Protein AF-A0A653BP26-F1 (afdb_monomer)

Secondary structure (DSSP, 8-state):
--PPPPPP------HHHHHHHHHHHHHHHHHHHHHHHHHHHHHTTTTSS--------------------------------------------------PPPP-----PPPPHHHHHHH-PPPP------PPPPHHHHHHHHHHHHH---HHHHHHHHHHSPPPTT-GGGSPPBPPHHHHHHS-HHHHHHHHHHHHHHHHHHHHHHHHHHHHHHHHHSSTT--HHHHHHHHHHHHHHHHHHHHHHHHHHHHHHTTS-HHHHHHHTTPPP-SBTT-TTHHHHHHHHHHHHHHHHHHS-----PPPPPP-PPPS---PPP----------------PPPPPPPPP--------------

Structure (mmCIF, N/CA/C/O backbone):
data_AF-A0A653BP26-F1
#
_entry.id   AF-A0A653BP26-F1
#
loop_
_atom_site.group_PDB
_atom_site.id
_atom_site.type_symbol
_atom_site.label_atom_id
_atom_site.label_alt_id
_atom_site.label_comp_id
_atom_site.label_asym_id
_atom_site.label_entity_id
_atom_site.label_seq_id
_atom_site.pdbx_PDB_ins_code
_atom_site.Cartn_x
_atom_site.Cartn_y
_atom_site.Cartn_z
_atom_site.occupancy
_atom_site.B_iso_or_equiv
_atom_site.auth_seq_id
_atom_site.auth_comp_id
_atom_site.auth_asym_id
_atom_site.auth_atom_id
_atom_site.pdbx_PDB_model_num
ATOM 1 N N . MET A 1 1 ? -1.986 -7.983 87.960 1.00 46.44 1 MET A N 1
ATOM 2 C CA . MET A 1 1 ? -1.331 -8.016 86.629 1.00 46.44 1 MET A CA 1
ATOM 3 C C . MET A 1 1 ? -1.487 -9.416 86.046 1.00 46.44 1 MET A C 1
ATOM 5 O O . MET A 1 1 ? -1.097 -10.355 86.718 1.00 46.44 1 MET A O 1
ATOM 9 N N . GLY A 1 2 ? -2.069 -9.579 84.850 1.00 40.97 2 GLY A N 1
ATOM 10 C CA . GLY A 1 2 ? -2.122 -10.890 84.178 1.00 40.97 2 GLY A CA 1
ATOM 11 C C . GLY A 1 2 ? -3.187 -11.002 83.082 1.00 40.97 2 GLY A C 1
ATOM 12 O O . GLY A 1 2 ? -4.215 -11.640 83.279 1.00 40.97 2 GLY A O 1
ATOM 13 N N . LYS A 1 3 ? -2.969 -10.367 81.921 1.00 43.28 3 LYS A N 1
ATOM 14 C CA . LYS A 1 3 ? -3.859 -10.479 80.748 1.00 43.28 3 LYS A CA 1
ATOM 15 C C . LYS A 1 3 ? -3.618 -11.815 80.026 1.00 43.28 3 LYS A C 1
ATOM 17 O O . LYS A 1 3 ? -2.509 -12.075 79.566 1.00 43.28 3 LYS A O 1
ATOM 22 N N . ARG A 1 4 ? -4.667 -12.635 79.878 1.00 44.53 4 ARG A N 1
ATOM 23 C CA . ARG A 1 4 ? -4.673 -13.851 79.042 1.00 44.53 4 ARG A CA 1
ATOM 24 C C . ARG A 1 4 ? -4.436 -13.487 77.568 1.00 44.53 4 ARG A C 1
ATOM 26 O O . ARG A 1 4 ? -5.225 -12.756 76.974 1.00 44.53 4 ARG A O 1
ATOM 33 N N . ARG A 1 5 ? -3.357 -14.010 76.976 1.00 44.03 5 ARG A N 1
ATOM 34 C CA . ARG A 1 5 ? -3.050 -13.905 75.541 1.00 44.03 5 ARG A CA 1
ATOM 35 C C . ARG A 1 5 ? -3.841 -14.960 74.758 1.00 44.03 5 ARG A C 1
ATOM 37 O O . ARG A 1 5 ? -3.700 -16.149 75.021 1.00 44.03 5 ARG A O 1
ATOM 44 N N . ARG A 1 6 ? -4.652 -14.527 73.787 1.00 44.84 6 ARG A N 1
ATOM 45 C CA . ARG A 1 6 ? -5.226 -15.398 72.747 1.00 44.84 6 ARG A CA 1
ATOM 46 C C . ARG A 1 6 ? -4.136 -15.744 71.730 1.00 44.84 6 ARG A C 1
ATOM 48 O O . ARG A 1 6 ? -3.469 -14.850 71.214 1.00 44.84 6 ARG A O 1
ATOM 55 N N . SER A 1 7 ? -3.972 -17.029 71.449 1.00 46.84 7 SER A N 1
ATOM 56 C CA . SER A 1 7 ? -3.122 -17.564 70.388 1.00 46.84 7 SER A CA 1
ATOM 57 C C . SER A 1 7 ? -3.696 -17.201 69.013 1.00 46.84 7 SER A C 1
ATOM 59 O O . SER A 1 7 ? -4.842 -17.513 68.692 1.00 46.84 7 SER A O 1
ATOM 61 N N . VAL A 1 8 ? -2.898 -16.505 68.201 1.00 42.44 8 VAL A N 1
ATOM 62 C CA . VAL A 1 8 ? -3.236 -16.144 66.819 1.00 42.44 8 VAL A CA 1
ATOM 63 C C . VAL A 1 8 ? -2.860 -17.307 65.904 1.00 42.44 8 VAL A C 1
ATOM 65 O O . VAL A 1 8 ? -1.701 -17.712 65.834 1.00 42.44 8 VAL A O 1
ATOM 68 N N . SER A 1 9 ? -3.865 -17.833 65.207 1.00 42.34 9 SER A N 1
ATOM 69 C CA . SER A 1 9 ? -3.747 -18.847 64.161 1.00 42.34 9 SER A CA 1
ATOM 70 C C . SER A 1 9 ? -2.855 -18.346 63.016 1.00 42.34 9 SER A C 1
ATOM 72 O O . SER A 1 9 ? -3.200 -17.403 62.302 1.00 42.34 9 SER A O 1
ATOM 74 N N . ARG A 1 10 ? -1.694 -18.986 62.844 1.00 52.19 10 ARG A N 1
ATOM 75 C CA . ARG A 1 10 ? -0.883 -18.918 61.625 1.00 52.19 10 ARG A CA 1
ATOM 76 C C . ARG A 1 10 ? -1.430 -19.948 60.640 1.00 52.19 10 ARG A C 1
ATOM 78 O O . ARG A 1 10 ? -1.055 -21.101 60.743 1.00 52.19 10 ARG A O 1
ATOM 85 N N . ASP A 1 11 ? -2.321 -19.542 59.740 1.00 54.53 11 ASP A N 1
ATOM 86 C CA . ASP A 1 11 ? -2.292 -19.981 58.333 1.00 54.53 11 ASP A CA 1
ATOM 87 C C . ASP A 1 11 ? -3.489 -19.447 57.544 1.00 54.53 11 ASP A C 1
ATOM 89 O O . ASP A 1 11 ? -4.568 -20.034 57.489 1.00 54.53 11 ASP A O 1
ATOM 93 N N . ARG A 1 12 ? -3.279 -18.325 56.854 1.00 51.94 12 ARG A N 1
ATOM 94 C CA . ARG A 1 12 ? -4.057 -17.968 55.663 1.00 51.94 12 ARG A CA 1
ATOM 95 C C . ARG A 1 12 ? -3.124 -17.329 54.642 1.00 51.94 12 ARG A C 1
ATOM 97 O O . ARG A 1 12 ? -3.164 -16.124 54.420 1.00 51.94 12 ARG A O 1
ATOM 104 N N . ARG A 1 13 ? -2.283 -18.141 53.989 1.00 54.91 13 ARG A N 1
ATOM 105 C CA . ARG A 1 13 ? -1.675 -17.726 52.715 1.00 54.91 13 ARG A CA 1
ATOM 106 C C . ARG A 1 13 ? -2.807 -17.499 51.697 1.00 54.91 13 ARG A C 1
ATOM 108 O O . ARG A 1 13 ? -3.632 -18.398 51.504 1.00 54.91 13 ARG A O 1
ATOM 115 N N . PRO A 1 14 ? -2.904 -16.324 51.053 1.00 53.56 14 PRO A N 1
ATOM 116 C CA . PRO A 1 14 ? -4.010 -16.022 50.155 1.00 53.56 14 PRO A CA 1
ATOM 117 C C . PRO A 1 14 ? -3.919 -16.889 48.893 1.00 53.56 14 PRO A C 1
ATOM 119 O O . PRO A 1 14 ? -2.916 -16.873 48.190 1.00 53.56 14 PRO A O 1
ATOM 122 N N . LYS A 1 15 ? -5.002 -17.603 48.555 1.00 58.16 15 LYS A N 1
ATOM 123 C CA . LYS A 1 15 ? -5.134 -18.484 47.369 1.00 58.16 15 LYS A CA 1
ATOM 124 C C . LYS A 1 15 ? -4.742 -17.824 46.029 1.00 58.16 15 LYS A C 1
ATOM 126 O O . LYS A 1 15 ? -4.506 -18.524 45.049 1.00 58.16 15 LYS A O 1
ATOM 131 N N . LYS A 1 16 ? -4.660 -16.488 45.988 1.00 55.38 16 LYS A N 1
ATOM 132 C CA . LYS A 1 16 ? -4.214 -15.695 44.834 1.00 55.38 16 LYS A CA 1
ATOM 133 C C . LYS A 1 16 ? -2.724 -15.891 44.506 1.00 55.38 16 LYS A C 1
ATOM 135 O O . LYS A 1 16 ? -2.387 -15.861 43.331 1.00 55.38 16 LYS A O 1
ATOM 140 N N . SER A 1 17 ? -1.857 -16.166 45.490 1.00 65.19 17 SER A N 1
ATOM 141 C CA . SER A 1 17 ? -0.421 -16.376 45.233 1.00 65.19 17 SER A CA 1
ATOM 142 C C . SER A 1 17 ? -0.140 -17.701 44.525 1.00 65.19 17 SER A C 1
ATOM 144 O O . SER A 1 17 ? 0.657 -17.733 43.599 1.00 65.19 17 SER A O 1
ATOM 146 N N . LYS A 1 18 ? -0.857 -18.776 44.878 1.00 74.25 18 LYS A N 1
ATOM 147 C CA . LYS A 1 18 ? -0.705 -20.086 44.220 1.00 74.25 18 LYS A CA 1
ATOM 148 C C . LYS A 1 18 ? -1.099 -20.048 42.743 1.00 74.25 18 LYS A C 1
ATOM 150 O O . LYS A 1 18 ? -0.401 -20.614 41.916 1.00 74.25 18 LYS A O 1
ATOM 155 N N . ARG A 1 19 ? -2.185 -19.341 42.403 1.00 77.44 19 ARG A N 1
ATOM 156 C CA . ARG A 1 19 ? -2.599 -19.163 40.999 1.00 77.44 19 ARG A CA 1
ATOM 157 C C . ARG A 1 19 ? -1.582 -18.357 40.197 1.00 77.44 19 ARG A C 1
ATOM 159 O O . ARG A 1 19 ? -1.354 -18.679 39.042 1.00 77.44 19 ARG A O 1
ATOM 166 N N . LEU A 1 20 ? -0.988 -17.329 40.801 1.00 81.25 20 LEU A N 1
ATOM 167 C CA . LEU A 1 20 ? 0.033 -16.521 40.137 1.00 81.25 20 LEU A CA 1
ATOM 168 C C . LEU A 1 20 ? 1.313 -17.329 39.885 1.00 81.25 20 LEU A C 1
ATOM 170 O O . LEU A 1 20 ? 1.850 -17.265 38.789 1.00 81.25 20 LEU A O 1
ATOM 174 N N . ILE A 1 21 ? 1.741 -18.135 40.860 1.00 84.50 21 ILE A N 1
ATOM 175 C CA . ILE A 1 21 ? 2.893 -19.038 40.721 1.00 84.50 21 ILE A CA 1
ATOM 176 C C . ILE A 1 21 ? 2.650 -20.054 39.597 1.00 84.50 21 ILE A C 1
ATOM 178 O O . ILE A 1 21 ? 3.490 -20.194 38.720 1.00 84.50 21 ILE A O 1
ATOM 182 N N . GLN A 1 22 ? 1.458 -20.656 39.538 1.00 88.69 22 GLN A N 1
ATOM 183 C CA . GLN A 1 22 ? 1.088 -21.589 38.467 1.00 88.69 22 GLN A CA 1
ATOM 184 C C .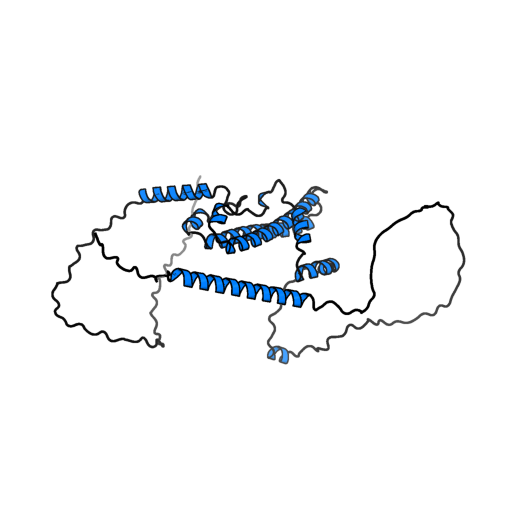 GLN A 1 22 ? 1.111 -20.937 37.071 1.00 88.69 22 GLN A C 1
ATOM 186 O O . GLN A 1 22 ? 1.464 -21.569 36.082 1.00 88.69 22 GLN A O 1
ATOM 191 N N . ILE A 1 23 ? 0.702 -19.667 36.971 1.00 91.19 23 ILE A N 1
ATOM 192 C CA . ILE A 1 23 ? 0.740 -18.926 35.703 1.00 91.19 23 ILE A CA 1
ATOM 193 C C . ILE A 1 23 ? 2.188 -18.653 35.289 1.00 91.19 23 ILE A C 1
ATOM 195 O O . ILE A 1 23 ? 2.495 -18.775 34.108 1.00 91.19 23 ILE A O 1
ATOM 199 N N . LEU A 1 24 ? 3.062 -18.305 36.237 1.00 88.31 24 LEU A N 1
ATOM 200 C CA . LEU A 1 24 ? 4.481 -18.072 35.964 1.00 88.31 24 LEU A CA 1
ATOM 201 C C . LEU A 1 24 ? 5.184 -19.357 35.509 1.00 88.31 24 LEU A C 1
ATOM 203 O O . LEU A 1 24 ? 5.824 -19.332 34.463 1.00 88.31 24 LEU A O 1
ATOM 207 N N . GLU A 1 25 ? 4.958 -20.484 36.189 1.00 91.81 25 GLU A N 1
ATOM 208 C CA . GLU A 1 25 ? 5.490 -21.797 35.781 1.00 91.81 25 GLU A CA 1
ATOM 209 C C . GLU A 1 25 ? 5.032 -22.182 34.363 1.00 91.81 25 GLU A C 1
ATOM 211 O O . GLU A 1 25 ? 5.842 -22.566 33.521 1.00 91.81 25 GLU A O 1
ATOM 216 N N . ASN A 1 26 ? 3.748 -21.983 34.041 1.00 91.06 26 ASN A N 1
ATOM 217 C CA . ASN A 1 26 ? 3.224 -22.261 32.700 1.00 91.06 26 ASN A CA 1
ATOM 218 C C . ASN A 1 26 ? 3.822 -21.344 31.615 1.00 91.06 26 ASN A C 1
ATOM 220 O O . ASN A 1 26 ? 3.910 -21.730 30.446 1.00 91.06 26 ASN A O 1
ATOM 224 N N . VAL A 1 27 ? 4.179 -20.103 31.961 1.00 92.25 27 VAL A N 1
ATOM 225 C CA . VAL A 1 27 ? 4.825 -19.164 31.030 1.00 92.25 27 VAL A CA 1
ATOM 226 C C . VAL A 1 27 ? 6.282 -19.560 30.801 1.00 92.25 27 VAL A C 1
ATOM 228 O O . VAL A 1 27 ? 6.720 -19.576 29.651 1.00 92.25 27 VAL A O 1
ATOM 231 N N . GLU A 1 28 ? 7.004 -19.940 31.854 1.00 92.06 28 GLU A N 1
ATOM 232 C CA . GLU A 1 28 ? 8.382 -20.433 31.766 1.00 92.06 28 GLU A CA 1
ATOM 233 C C . GLU A 1 28 ? 8.473 -21.707 30.914 1.00 92.06 28 GLU A C 1
ATOM 235 O O . GLU A 1 28 ? 9.308 -21.791 30.010 1.00 92.06 28 GLU A O 1
ATOM 240 N N . GLU A 1 29 ? 7.551 -22.655 31.097 1.00 94.44 29 GLU A N 1
ATOM 241 C CA . GLU A 1 29 ? 7.504 -23.885 30.299 1.00 94.44 29 GLU A CA 1
ATOM 242 C C . GLU A 1 29 ? 7.207 -23.606 28.812 1.00 94.44 29 GLU A C 1
ATOM 244 O O . GLU A 1 29 ? 7.808 -24.205 27.913 1.00 94.44 29 GLU A O 1
ATOM 249 N N . ARG A 1 30 ? 6.325 -22.639 28.517 1.00 92.06 30 ARG A N 1
ATOM 250 C CA . ARG A 1 30 ? 6.058 -22.206 27.133 1.00 92.06 30 ARG A CA 1
ATOM 251 C C . ARG A 1 30 ? 7.271 -21.548 26.484 1.00 92.06 30 ARG A C 1
ATOM 253 O O . ARG A 1 30 ? 7.504 -21.784 25.298 1.00 92.06 30 ARG A O 1
ATOM 260 N N . LEU A 1 31 ? 8.034 -20.749 27.228 1.00 87.81 31 LEU A N 1
ATOM 261 C CA . LEU A 1 31 ? 9.260 -20.128 26.723 1.00 87.81 31 LEU A CA 1
ATOM 262 C C . LEU A 1 31 ? 10.341 -21.179 26.439 1.00 87.81 31 LEU A C 1
ATOM 264 O O . LEU A 1 31 ? 10.932 -21.156 25.360 1.00 87.81 31 LEU A O 1
ATOM 268 N N . ALA A 1 32 ? 10.520 -22.157 27.330 1.00 90.75 32 ALA A N 1
ATOM 269 C CA . ALA A 1 32 ? 11.461 -23.259 27.125 1.00 90.75 32 ALA A CA 1
ATOM 270 C C . ALA A 1 32 ? 11.111 -24.110 25.887 1.00 90.75 32 ALA A C 1
ATOM 272 O O . ALA A 1 32 ? 11.990 -24.502 25.113 1.00 90.75 32 ALA A O 1
ATOM 273 N N . ASN A 1 33 ? 9.819 -24.361 25.652 1.00 90.88 33 ASN A N 1
ATOM 274 C CA . ASN A 1 33 ? 9.358 -25.094 24.472 1.00 90.88 33 ASN A CA 1
ATOM 275 C C . ASN A 1 33 ? 9.574 -24.311 23.167 1.00 90.88 33 ASN A C 1
ATOM 277 O O . ASN A 1 33 ? 10.052 -24.889 22.189 1.00 90.88 33 ASN A O 1
ATOM 281 N N . LEU A 1 34 ? 9.306 -23.000 23.161 1.00 88.19 34 LEU A N 1
ATOM 282 C CA . LEU A 1 34 ? 9.573 -22.126 22.012 1.00 88.19 34 LEU A CA 1
ATOM 283 C C . LEU A 1 34 ? 11.068 -22.045 21.682 1.00 88.19 34 LEU A C 1
ATOM 285 O O . LEU A 1 34 ? 11.450 -22.090 20.512 1.00 88.19 34 LEU A O 1
ATOM 289 N N . GLU A 1 35 ? 11.929 -21.981 22.698 1.00 87.12 35 GLU A N 1
ATOM 290 C CA . GLU A 1 35 ? 13.378 -21.970 22.501 1.00 87.12 35 GLU A CA 1
ATOM 291 C C . GLU A 1 35 ? 13.878 -23.301 21.916 1.00 87.12 35 GLU A C 1
ATOM 293 O O . GLU A 1 35 ? 14.676 -23.322 20.974 1.00 87.12 35 GLU A O 1
ATOM 298 N N . LYS A 1 36 ? 13.356 -24.432 22.407 1.00 86.25 36 LYS A N 1
ATOM 299 C CA . LYS A 1 36 ? 13.663 -25.765 21.869 1.00 86.25 36 LYS A CA 1
ATOM 300 C C . LYS A 1 36 ? 13.209 -25.914 20.416 1.00 86.25 36 LYS A C 1
ATOM 302 O O . LYS A 1 36 ? 13.901 -26.549 19.618 1.00 86.25 36 LYS A O 1
ATOM 307 N N . GLU A 1 37 ? 12.072 -25.328 20.061 1.00 84.56 37 GLU A N 1
ATOM 308 C CA . GLU A 1 37 ? 11.537 -25.347 18.701 1.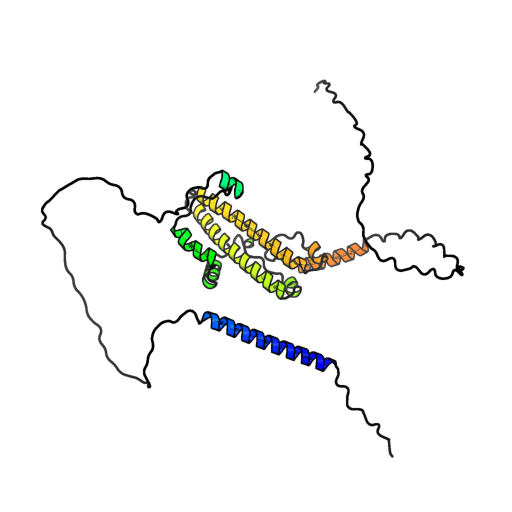00 84.56 37 GLU A CA 1
ATOM 309 C C . GLU A 1 37 ? 12.332 -24.441 17.749 1.00 84.56 37 GLU A C 1
ATOM 311 O O . GLU A 1 37 ? 12.645 -24.859 16.632 1.00 84.56 37 GLU A O 1
ATOM 316 N N . SER A 1 38 ? 12.768 -23.268 18.216 1.00 76.50 38 SER A N 1
ATOM 317 C CA . SER A 1 38 ? 13.687 -22.382 17.488 1.00 76.50 38 SER A CA 1
ATOM 318 C C . SER A 1 38 ? 15.034 -23.066 17.211 1.00 76.50 38 SER A C 1
ATOM 320 O O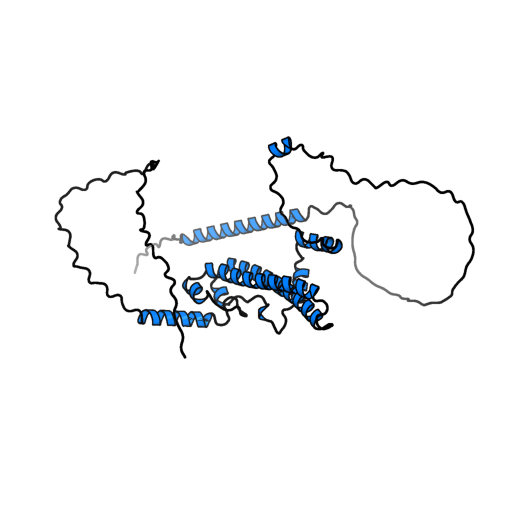 . SER A 1 38 ? 15.475 -23.145 16.063 1.00 76.50 38 SER A O 1
ATOM 322 N N . ARG A 1 39 ? 15.635 -23.707 18.225 1.00 73.88 39 ARG A N 1
ATOM 323 C CA . ARG A 1 39 ? 16.892 -24.468 18.076 1.00 73.88 39 ARG A CA 1
ATOM 324 C C . ARG A 1 39 ? 16.761 -25.649 17.106 1.00 73.88 39 ARG A C 1
ATOM 326 O O . ARG A 1 39 ? 17.698 -25.945 16.367 1.00 73.88 39 ARG A O 1
ATOM 333 N N . ARG A 1 40 ? 15.607 -26.330 17.077 1.00 72.81 40 ARG A N 1
ATOM 334 C CA . ARG A 1 40 ? 15.318 -27.399 16.097 1.00 72.81 40 ARG A CA 1
ATOM 335 C C . ARG A 1 40 ? 15.163 -26.858 14.677 1.00 72.81 40 ARG A C 1
ATOM 337 O O . ARG A 1 40 ? 15.543 -27.549 13.737 1.00 72.81 40 ARG A O 1
ATOM 344 N N . ARG A 1 41 ? 14.620 -25.647 14.524 1.00 69.12 41 ARG A N 1
ATOM 345 C CA . ARG A 1 41 ? 14.446 -24.987 13.227 1.00 69.12 41 ARG A CA 1
ATOM 346 C C . ARG A 1 41 ? 15.787 -24.520 12.648 1.00 69.12 41 ARG A C 1
ATOM 348 O O . ARG A 1 41 ? 16.020 -24.767 11.473 1.00 69.12 41 ARG A O 1
ATOM 355 N N . CYS A 1 42 ? 16.700 -23.995 13.473 1.00 62.34 42 CYS A N 1
ATOM 356 C CA . CYS A 1 42 ? 18.061 -23.656 13.032 1.00 62.34 42 CYS A CA 1
ATOM 357 C C . CYS A 1 42 ? 18.883 -24.893 12.629 1.00 62.34 42 CYS A C 1
ATOM 359 O O . CYS A 1 42 ? 19.505 -24.894 11.576 1.00 62.34 42 CYS A O 1
ATOM 361 N N . ARG A 1 43 ? 18.816 -26.006 13.380 1.00 56.97 43 ARG A N 1
ATOM 362 C CA . ARG A 1 43 ? 19.564 -27.235 13.023 1.00 56.97 43 ARG A CA 1
ATOM 363 C C . ARG A 1 43 ? 19.119 -27.896 11.711 1.00 56.97 43 ARG A C 1
ATOM 365 O O . ARG A 1 43 ? 19.891 -28.650 11.127 1.00 56.97 43 ARG A O 1
ATOM 372 N N . ARG A 1 44 ? 17.888 -27.642 11.252 1.00 50.81 44 ARG A N 1
ATOM 373 C CA . ARG A 1 44 ? 17.387 -28.131 9.953 1.00 50.81 44 ARG A CA 1
ATOM 374 C C . ARG A 1 44 ? 17.871 -27.296 8.765 1.00 50.81 44 ARG A C 1
ATOM 376 O O . ARG A 1 44 ? 17.756 -27.767 7.644 1.00 50.81 44 ARG A O 1
ATOM 383 N N . LEU A 1 45 ? 18.391 -26.092 9.004 1.00 48.25 45 LEU A N 1
ATOM 384 C CA . LEU A 1 45 ? 18.934 -25.225 7.955 1.00 48.25 45 LEU A CA 1
ATOM 385 C C . LEU A 1 45 ? 20.437 -25.469 7.728 1.00 48.25 45 LEU A C 1
ATOM 387 O O . LEU A 1 45 ? 20.896 -25.338 6.602 1.00 48.25 45 LEU A O 1
ATOM 391 N N . ASP A 1 46 ? 21.167 -25.948 8.742 1.00 42.50 46 ASP A N 1
ATOM 392 C CA . ASP A 1 46 ? 22.605 -26.264 8.630 1.00 42.50 46 ASP A CA 1
ATOM 393 C C . ASP A 1 46 ? 22.916 -27.686 8.112 1.00 42.50 46 ASP A C 1
ATOM 395 O O . ASP A 1 46 ? 24.077 -28.047 7.943 1.00 42.50 46 ASP A O 1
ATOM 399 N N . SER A 1 47 ? 21.907 -28.525 7.846 1.00 40.75 47 SER A N 1
ATOM 400 C CA . SER A 1 47 ? 22.099 -29.932 7.432 1.00 40.75 47 SER A CA 1
ATOM 401 C C . SER A 1 47 ? 21.990 -30.187 5.918 1.00 40.75 47 SER A C 1
ATOM 403 O O . SER A 1 47 ? 21.916 -31.339 5.497 1.00 40.75 47 SER A O 1
ATOM 405 N N . SER A 1 48 ? 22.024 -29.150 5.072 1.00 40.56 48 SER A N 1
ATOM 406 C CA . SER A 1 48 ? 22.039 -29.304 3.599 1.00 40.56 48 SER A CA 1
ATOM 407 C C . SER A 1 48 ? 23.231 -28.649 2.895 1.00 40.56 48 SER A C 1
ATOM 409 O O . SER A 1 48 ? 23.177 -28.401 1.696 1.00 40.56 48 SER A O 1
ATOM 411 N N . SER A 1 49 ? 24.334 -28.414 3.604 1.00 42.00 49 SER A N 1
ATOM 412 C CA . SER A 1 49 ? 25.581 -27.953 2.986 1.00 42.00 49 SER A CA 1
ATOM 413 C C . SER A 1 49 ? 26.787 -28.444 3.777 1.00 42.00 49 SER A C 1
ATOM 415 O O . SER A 1 49 ? 27.227 -27.772 4.707 1.00 42.00 49 SER A O 1
ATOM 417 N N . SER A 1 50 ? 27.319 -29.615 3.423 1.00 32.78 50 SER A N 1
ATOM 418 C CA . SER A 1 50 ? 28.765 -29.902 3.469 1.00 32.78 50 SER A CA 1
ATOM 419 C C . SER A 1 50 ? 29.035 -31.352 3.072 1.00 32.78 50 SER A C 1
ATOM 421 O O . SER A 1 50 ? 28.910 -32.278 3.869 1.00 32.78 50 SER A O 1
ATOM 423 N N . ASN A 1 51 ? 29.449 -31.532 1.823 1.00 39.28 51 ASN A N 1
ATOM 424 C CA . ASN A 1 51 ? 30.222 -32.687 1.401 1.00 39.28 51 ASN A CA 1
ATOM 425 C C . ASN A 1 51 ? 31.533 -32.119 0.848 1.00 39.28 51 ASN A C 1
ATOM 427 O O . ASN A 1 51 ? 31.534 -31.651 -0.279 1.00 39.28 51 ASN A O 1
ATOM 431 N N . GLU A 1 52 ? 32.582 -32.054 1.673 1.00 35.97 52 GLU A N 1
ATOM 432 C CA . GLU A 1 52 ? 33.990 -32.180 1.255 1.00 35.97 52 GLU A CA 1
ATOM 433 C C . GLU A 1 52 ? 34.948 -32.142 2.468 1.00 35.97 52 GLU A C 1
ATOM 435 O O . GLU A 1 52 ? 35.052 -31.160 3.197 1.00 35.97 52 GLU A O 1
ATOM 440 N N . SER A 1 53 ? 35.616 -33.283 2.663 1.00 35.97 53 SER A N 1
ATOM 441 C CA . SER A 1 53 ? 37.072 -33.420 2.833 1.00 35.97 53 SER A CA 1
ATOM 442 C C . SER A 1 53 ? 37.778 -32.852 4.091 1.00 35.97 53 SER A C 1
ATOM 444 O O . SER A 1 53 ? 38.366 -31.779 4.111 1.00 35.97 53 SER A O 1
ATOM 446 N N . ARG A 1 54 ? 37.785 -33.706 5.130 1.00 34.88 54 ARG A N 1
ATOM 447 C CA . ARG A 1 54 ? 38.915 -34.151 6.003 1.00 34.88 54 ARG A CA 1
ATOM 448 C C . ARG A 1 54 ? 40.333 -33.913 5.413 1.00 34.88 54 ARG A C 1
ATOM 450 O O . ARG A 1 54 ? 40.497 -34.176 4.233 1.00 34.88 54 ARG A O 1
ATOM 457 N N . SER A 1 55 ? 41.439 -33.575 6.102 1.00 37.12 55 SER A N 1
ATOM 458 C CA . SER A 1 55 ? 41.862 -33.462 7.522 1.00 37.12 55 SER A CA 1
ATOM 459 C C . SER A 1 55 ? 43.244 -32.703 7.580 1.00 37.12 55 SER A C 1
ATOM 461 O O . SER A 1 55 ? 43.494 -31.916 6.676 1.00 37.12 55 SER A O 1
ATOM 463 N N . PRO A 1 56 ? 44.164 -32.872 8.570 1.00 51.00 56 PRO A N 1
ATOM 464 C CA . PRO A 1 56 ? 44.425 -31.919 9.668 1.00 51.00 56 PRO A CA 1
ATOM 465 C C . PRO A 1 56 ? 45.907 -31.455 9.784 1.00 51.00 56 PRO A C 1
ATOM 467 O O . PRO A 1 56 ? 46.757 -32.069 9.166 1.00 51.00 56 PRO A O 1
ATOM 470 N N . THR A 1 57 ? 46.241 -30.465 10.638 1.00 33.28 57 THR A N 1
ATOM 471 C CA . THR A 1 57 ? 47.393 -30.504 11.594 1.00 33.28 57 THR A CA 1
ATOM 472 C C . THR A 1 57 ? 47.633 -29.177 12.348 1.00 33.28 57 THR A C 1
ATOM 474 O O . THR A 1 57 ? 47.764 -28.125 11.741 1.00 33.28 57 THR A O 1
ATOM 477 N N . ALA A 1 58 ? 47.729 -29.302 13.679 1.00 33.22 58 ALA A N 1
ATOM 478 C CA . ALA A 1 58 ? 48.712 -28.753 14.634 1.00 33.22 58 ALA A CA 1
ATOM 479 C C . ALA A 1 58 ? 49.191 -27.270 14.638 1.00 33.22 58 ALA A C 1
ATOM 481 O O . ALA A 1 58 ? 49.885 -26.801 13.749 1.00 33.22 58 ALA A O 1
ATOM 482 N N . SER A 1 59 ? 48.948 -26.649 15.805 1.00 33.19 59 SER A N 1
ATOM 483 C CA . SER A 1 59 ? 49.875 -25.914 16.700 1.00 33.19 59 SER A CA 1
ATOM 484 C C . SER A 1 59 ? 50.582 -24.597 16.307 1.00 33.19 59 SER A C 1
ATOM 486 O O . SER A 1 59 ? 51.462 -24.560 15.458 1.00 33.19 59 SER A O 1
ATOM 488 N N . SER A 1 60 ? 50.332 -23.610 17.188 1.00 33.59 60 SER A N 1
ATOM 489 C CA . SER A 1 60 ? 51.272 -22.693 17.875 1.00 33.59 60 SER A CA 1
ATOM 490 C C . SER A 1 60 ? 51.944 -21.521 17.142 1.00 33.59 60 SER A C 1
ATOM 492 O O . SER A 1 60 ? 52.748 -21.718 16.244 1.00 33.59 60 SER A O 1
ATOM 494 N N . GLY A 1 61 ? 51.771 -20.326 17.732 1.00 30.81 61 GLY A N 1
ATOM 495 C CA . GLY A 1 61 ? 52.856 -19.354 17.932 1.00 30.81 61 GLY A CA 1
ATOM 496 C C . GLY A 1 61 ? 52.853 -18.107 17.039 1.00 30.81 61 GLY A C 1
ATOM 497 O O . GLY A 1 61 ? 53.225 -18.166 15.878 1.00 30.81 61 GLY A O 1
ATOM 498 N N . ALA A 1 62 ? 52.527 -16.953 17.626 1.00 34.09 62 ALA A N 1
ATOM 499 C CA . ALA A 1 62 ? 53.093 -15.649 17.240 1.00 34.09 62 ALA A CA 1
ATOM 500 C C . ALA A 1 62 ? 54.362 -15.390 18.102 1.00 34.09 62 ALA A C 1
ATOM 502 O O . ALA A 1 62 ? 54.494 -16.101 19.106 1.00 34.09 62 ALA A O 1
ATOM 503 N N . PRO A 1 63 ? 55.242 -14.384 17.849 1.00 48.06 63 PRO A N 1
ATOM 504 C CA . PRO A 1 63 ? 55.141 -13.241 16.924 1.00 48.06 63 PRO A CA 1
ATOM 505 C C . PRO A 1 63 ? 56.418 -12.941 16.067 1.00 48.06 63 PRO A C 1
ATOM 507 O O . PRO A 1 63 ? 57.387 -13.688 16.091 1.00 48.06 63 PRO A O 1
ATOM 510 N N . SER A 1 64 ? 56.340 -11.838 15.300 1.00 34.06 64 SER A N 1
ATOM 511 C CA . SER A 1 64 ? 57.213 -11.167 14.288 1.00 34.06 64 SER A CA 1
ATOM 512 C C . SER A 1 64 ? 58.693 -10.872 14.680 1.00 34.06 64 SER A C 1
ATOM 514 O O . SER A 1 64 ? 59.084 -11.298 15.763 1.00 34.06 64 SER A O 1
ATOM 516 N N . PRO A 1 65 ? 59.512 -10.031 13.968 1.00 50.88 65 PRO A N 1
ATOM 517 C CA . PRO A 1 65 ? 59.461 -9.419 12.607 1.00 50.88 65 PRO A CA 1
ATOM 518 C C . PRO A 1 65 ? 60.828 -9.399 11.829 1.00 50.88 65 PRO A C 1
ATOM 520 O O . PRO A 1 65 ? 61.877 -9.601 12.430 1.00 50.88 65 PRO A O 1
ATOM 523 N N . SER A 1 66 ? 60.853 -9.042 10.527 1.00 29.94 66 SER A N 1
ATOM 524 C CA . SER A 1 66 ? 61.802 -8.058 9.916 1.00 29.94 66 SER A CA 1
ATOM 525 C C . SER A 1 66 ? 61.942 -8.130 8.384 1.00 29.94 66 SER A C 1
ATOM 527 O O . SER A 1 66 ? 62.292 -9.161 7.827 1.00 29.94 66 SER A O 1
ATOM 529 N N . SER A 1 67 ? 61.775 -6.947 7.785 1.00 30.20 67 SER A N 1
ATOM 530 C CA . SER A 1 67 ? 62.599 -6.266 6.770 1.00 30.20 67 SER A CA 1
ATOM 531 C C . SER A 1 67 ? 62.900 -6.803 5.361 1.00 30.20 67 SER A C 1
ATOM 533 O O . SER A 1 67 ? 63.478 -7.859 5.142 1.00 30.20 67 SER A O 1
ATOM 535 N N . SER A 1 68 ? 62.767 -5.809 4.474 1.00 31.83 68 SER A N 1
ATOM 536 C CA . SER A 1 68 ? 63.468 -5.507 3.219 1.00 31.83 68 SER A CA 1
ATOM 537 C C . SER A 1 68 ? 62.798 -6.018 1.938 1.00 31.83 68 SER A C 1
ATOM 539 O O . SER A 1 68 ? 62.542 -7.203 1.800 1.00 31.83 68 SER A O 1
ATOM 541 N N . MET A 1 69 ? 62.244 -5.144 1.091 1.00 32.38 69 MET A N 1
ATOM 542 C CA . MET A 1 69 ? 62.826 -4.066 0.262 1.00 32.38 69 MET A CA 1
ATOM 543 C C . MET A 1 69 ? 63.053 -4.604 -1.155 1.00 32.38 69 MET A C 1
ATOM 545 O O . MET A 1 69 ? 63.883 -5.485 -1.339 1.00 32.38 69 MET A O 1
ATOM 549 N N . LEU A 1 70 ? 62.315 -4.047 -2.121 1.00 33.91 70 LEU A N 1
ATOM 550 C CA . LEU A 1 70 ? 62.770 -3.528 -3.422 1.00 33.91 70 LEU A CA 1
ATOM 551 C C . LEU A 1 70 ? 61.668 -3.670 -4.485 1.00 33.91 70 LEU A C 1
ATOM 553 O O . LEU A 1 70 ? 61.179 -4.756 -4.779 1.00 33.91 70 LEU A O 1
ATOM 557 N N . GLU A 1 71 ? 61.306 -2.515 -5.031 1.00 37.28 71 GLU A N 1
ATOM 558 C CA . GLU A 1 71 ? 60.518 -2.294 -6.246 1.00 37.28 71 GLU A CA 1
ATOM 559 C C . GLU A 1 71 ? 61.494 -1.807 -7.365 1.00 37.28 71 GLU A C 1
ATOM 561 O O . GLU A 1 71 ? 62.704 -1.794 -7.123 1.00 37.28 71 GLU A O 1
ATOM 566 N N . PRO A 1 72 ? 61.021 -1.436 -8.572 1.00 58.09 72 PRO A N 1
ATOM 567 C CA . PRO A 1 72 ? 61.336 -1.997 -9.895 1.00 58.09 72 PRO A CA 1
ATOM 568 C C . PRO A 1 72 ? 62.402 -1.163 -10.661 1.00 58.09 72 PRO A C 1
ATOM 570 O O . PRO A 1 72 ? 63.066 -0.339 -10.025 1.00 58.09 72 PRO A O 1
ATOM 573 N N . PRO A 1 73 ? 62.643 -1.359 -11.985 1.00 52.22 73 PRO A N 1
ATOM 574 C CA . PRO A 1 73 ? 61.890 -0.606 -13.026 1.00 52.22 73 PRO A CA 1
ATOM 575 C C . PRO A 1 73 ? 61.749 -1.328 -14.411 1.00 52.22 73 PRO A C 1
ATOM 577 O O . PRO A 1 73 ? 62.450 -2.295 -14.687 1.00 52.22 73 PRO A O 1
ATOM 580 N N . GLU A 1 74 ? 60.662 -1.091 -15.165 1.00 36.81 74 GLU A N 1
ATOM 581 C CA . GLU A 1 74 ? 60.500 -0.275 -16.412 1.00 36.81 74 GLU A CA 1
ATOM 582 C C . GLU A 1 74 ? 61.001 -0.891 -17.746 1.00 36.81 74 GLU A C 1
ATOM 584 O O . GLU A 1 74 ? 62.140 -1.318 -17.853 1.00 36.81 74 GLU A O 1
ATOM 589 N N . GLN A 1 75 ? 60.078 -1.152 -18.694 1.00 33.59 75 GLN A N 1
ATOM 590 C CA . GLN A 1 75 ? 59.802 -0.432 -19.971 1.00 33.59 75 GLN A CA 1
ATOM 591 C C . GLN A 1 75 ? 60.765 -0.786 -21.133 1.00 33.59 75 GLN A C 1
ATOM 593 O O . GLN A 1 75 ? 61.970 -0.639 -20.992 1.00 33.59 75 GLN A O 1
ATOM 598 N N . ASP A 1 76 ? 60.257 -1.216 -22.304 1.00 32.16 76 ASP A N 1
ATOM 599 C CA . ASP A 1 76 ? 60.075 -0.326 -23.475 1.00 32.16 76 ASP A CA 1
ATOM 600 C C . ASP A 1 76 ? 59.754 -1.049 -24.823 1.00 32.16 76 ASP A C 1
ATOM 602 O O . ASP A 1 76 ? 60.179 -2.172 -25.077 1.00 32.16 76 ASP A O 1
ATOM 606 N N . THR A 1 77 ? 58.935 -0.343 -25.616 1.00 31.97 77 THR A N 1
ATOM 607 C CA . THR A 1 77 ? 58.633 -0.278 -27.073 1.00 31.97 77 THR A CA 1
ATOM 608 C C . THR A 1 77 ? 58.889 -1.400 -28.115 1.00 31.97 77 THR A C 1
ATOM 610 O O . THR A 1 77 ? 59.954 -1.994 -28.210 1.00 31.97 77 THR A O 1
ATOM 613 N N . GLY A 1 78 ? 57.950 -1.500 -29.088 1.00 29.31 78 GLY A N 1
ATOM 614 C CA . GLY A 1 78 ? 58.322 -1.407 -30.522 1.00 29.31 78 GLY A CA 1
ATOM 615 C C . GLY A 1 78 ? 57.719 -2.369 -31.579 1.00 29.31 78 GLY A C 1
ATOM 616 O O . GLY A 1 78 ? 58.275 -3.426 -31.825 1.00 29.31 78 GLY A O 1
ATOM 617 N N . PHE A 1 79 ? 56.702 -1.883 -32.318 1.00 28.67 79 PHE A N 1
ATOM 618 C CA . PHE A 1 79 ? 56.613 -1.825 -33.807 1.00 28.67 79 PHE A CA 1
ATOM 619 C C . PHE A 1 79 ? 56.216 -3.042 -34.722 1.00 28.67 79 PHE A C 1
ATOM 621 O O . PHE A 1 79 ? 57.025 -3.905 -35.026 1.00 28.67 79 PHE A O 1
ATOM 628 N N . VAL A 1 80 ? 54.952 -3.025 -35.208 1.00 35.78 80 VAL A N 1
ATOM 629 C CA . VAL A 1 80 ? 54.409 -2.903 -36.611 1.00 35.78 80 VAL A CA 1
ATOM 630 C C . VAL A 1 80 ? 54.885 -3.811 -37.797 1.00 35.78 80 VAL A C 1
ATOM 632 O O . VAL A 1 80 ? 56.011 -3.706 -38.259 1.00 35.78 80 VAL A O 1
ATOM 635 N N . GLU A 1 81 ? 53.895 -4.548 -38.360 1.00 36.34 81 GLU A N 1
ATOM 636 C CA . GLU A 1 81 ? 53.525 -4.841 -39.788 1.00 36.34 81 GLU A CA 1
ATOM 637 C C . GLU A 1 81 ? 54.421 -5.678 -40.747 1.00 36.34 81 GLU A C 1
ATOM 639 O O . GLU A 1 81 ? 55.512 -5.259 -41.116 1.00 36.34 81 GLU A O 1
ATOM 644 N N . ARG A 1 82 ? 53.866 -6.778 -41.314 1.00 32.84 82 ARG A N 1
ATOM 645 C CA . ARG A 1 82 ? 53.371 -6.895 -42.724 1.00 32.84 82 ARG A CA 1
ATOM 646 C C . ARG A 1 82 ? 53.553 -8.289 -43.395 1.00 32.84 82 ARG A C 1
ATOM 648 O O . ARG A 1 82 ? 54.666 -8.775 -43.509 1.00 32.84 82 ARG A O 1
ATOM 655 N N . SER A 1 83 ? 52.410 -8.816 -43.865 1.00 33.88 83 SER A N 1
ATOM 656 C CA . SER A 1 83 ? 52.040 -9.621 -45.063 1.00 33.88 83 SER A CA 1
ATOM 657 C C . SER A 1 83 ? 52.776 -10.868 -45.609 1.00 33.88 83 SER A C 1
ATOM 659 O O . SER A 1 83 ? 53.993 -10.988 -45.568 1.00 33.88 83 SER A O 1
ATOM 661 N N . ASP A 1 84 ? 51.916 -11.667 -46.276 1.00 32.19 84 ASP A N 1
ATOM 662 C CA . ASP A 1 84 ? 52.101 -12.691 -47.330 1.00 32.19 84 ASP A CA 1
ATOM 663 C C . ASP A 1 84 ? 52.482 -14.107 -46.828 1.00 32.19 84 ASP A C 1
ATOM 665 O O . ASP A 1 84 ? 53.326 -14.262 -45.958 1.00 32.19 84 ASP A O 1
ATOM 669 N N . ASP A 1 85 ? 51.853 -15.223 -47.224 1.00 32.88 85 ASP A N 1
ATOM 670 C CA . ASP A 1 85 ? 51.260 -15.588 -48.516 1.00 32.88 85 ASP A CA 1
ATOM 671 C C . ASP A 1 85 ? 50.289 -16.797 -48.359 1.00 32.88 85 ASP A C 1
ATOM 673 O O . ASP A 1 85 ? 50.471 -17.656 -47.491 1.00 32.88 85 ASP A O 1
ATOM 677 N N . LEU A 1 86 ? 49.269 -16.875 -49.220 1.00 31.58 86 LEU A N 1
ATOM 678 C CA . LEU A 1 86 ? 48.407 -18.047 -49.498 1.00 31.58 86 LEU A CA 1
ATOM 679 C C . LEU A 1 86 ? 48.953 -18.687 -50.799 1.00 31.58 86 LEU A C 1
ATOM 681 O O . LEU A 1 86 ? 49.476 -17.923 -51.603 1.00 31.58 86 LEU A O 1
ATOM 685 N N . PRO A 1 87 ? 48.750 -19.982 -51.153 1.00 44.12 87 PRO A N 1
ATOM 686 C CA . PRO A 1 87 ? 47.448 -20.345 -51.740 1.00 44.12 87 PRO A CA 1
ATOM 687 C C . PRO A 1 87 ? 47.024 -21.842 -51.729 1.00 44.12 87 PRO A C 1
ATOM 689 O O . PRO A 1 87 ? 47.850 -22.744 -51.657 1.00 44.12 87 PRO A O 1
ATOM 692 N N . GLN A 1 88 ? 45.704 -22.031 -51.945 1.00 32.97 88 GLN A N 1
ATOM 693 C CA . GLN A 1 88 ? 45.024 -23.045 -52.797 1.00 32.97 88 GLN A CA 1
ATOM 694 C C . GLN A 1 88 ? 45.112 -24.539 -52.411 1.00 32.97 88 GLN A C 1
ATOM 696 O O . GLN A 1 88 ? 46.119 -25.018 -51.923 1.00 32.97 88 GLN A O 1
ATOM 701 N N . ASP A 1 89 ? 44.146 -25.422 -52.672 1.00 29.12 89 ASP A N 1
ATOM 702 C CA . ASP A 1 89 ? 42.767 -25.417 -53.187 1.00 29.12 89 ASP A CA 1
ATOM 703 C C . ASP A 1 89 ? 42.386 -26.910 -53.239 1.00 29.12 89 ASP A C 1
ATOM 705 O O . ASP A 1 89 ? 43.135 -27.675 -53.837 1.00 29.12 89 ASP A O 1
ATOM 709 N N . VAL A 1 90 ? 41.274 -27.347 -52.634 1.00 34.78 90 VAL A N 1
ATOM 710 C CA . VAL A 1 90 ? 40.484 -28.468 -53.181 1.00 34.78 90 VAL A CA 1
ATOM 711 C C . VAL A 1 90 ? 39.016 -28.249 -52.828 1.00 34.78 90 VAL A C 1
ATOM 713 O O . VAL A 1 90 ? 38.541 -28.527 -51.727 1.00 34.78 90 VAL A O 1
ATOM 716 N N . THR A 1 91 ? 38.300 -27.759 -53.827 1.00 32.75 91 THR A N 1
ATOM 717 C CA . THR A 1 91 ? 36.845 -27.750 -53.945 1.00 32.75 91 THR A CA 1
ATOM 718 C C . THR A 1 91 ? 36.305 -29.167 -54.169 1.00 32.75 91 THR A C 1
ATOM 720 O O . THR A 1 91 ? 36.708 -29.807 -55.133 1.00 32.75 91 THR A O 1
ATOM 723 N N . LEU A 1 92 ? 35.316 -29.616 -53.385 1.00 38.41 92 LEU A N 1
ATOM 724 C CA . LEU A 1 92 ? 34.236 -30.488 -53.875 1.00 38.41 92 LEU A CA 1
ATOM 725 C C . LEU A 1 92 ? 32.922 -30.158 -53.152 1.00 38.41 92 LEU A C 1
ATOM 727 O O . LEU A 1 92 ? 32.838 -30.117 -51.927 1.00 38.41 92 LEU A O 1
ATOM 731 N N . GLN A 1 93 ? 31.909 -29.883 -53.966 1.00 35.47 93 GLN A N 1
ATOM 732 C CA . GLN A 1 93 ? 30.588 -29.383 -53.612 1.00 35.47 93 GLN A CA 1
ATOM 733 C C . GLN A 1 93 ? 29.530 -30.496 -53.722 1.00 35.47 93 GLN A C 1
ATOM 735 O O . GLN A 1 93 ? 29.721 -31.473 -54.444 1.00 35.47 93 GLN A O 1
ATOM 740 N N . ALA A 1 94 ? 28.373 -30.211 -53.109 1.00 32.97 94 ALA A N 1
ATOM 741 C CA . ALA A 1 94 ? 27.076 -30.904 -53.125 1.00 32.97 94 ALA A CA 1
ATOM 742 C C . ALA A 1 94 ? 26.951 -31.995 -52.040 1.00 32.97 94 ALA A C 1
ATOM 744 O O . ALA A 1 94 ? 27.862 -32.783 -51.860 1.00 32.97 94 ALA A O 1
ATOM 745 N N . HIS A 1 95 ? 25.864 -32.121 -51.269 1.00 32.59 95 HIS A N 1
ATOM 746 C CA . HIS A 1 95 ? 24.458 -31.802 -51.543 1.00 32.59 95 HIS A CA 1
ATOM 747 C C . HIS A 1 95 ? 23.636 -31.777 -50.231 1.00 32.59 95 HIS A C 1
ATOM 749 O O . HIS A 1 95 ? 23.848 -32.582 -49.333 1.00 32.59 95 HIS A O 1
ATOM 755 N N . CYS A 1 96 ? 22.689 -30.835 -50.179 1.00 29.83 96 CYS A N 1
ATOM 756 C CA . CYS A 1 96 ? 21.400 -30.816 -49.473 1.00 29.83 96 CYS A CA 1
ATOM 757 C C . CYS A 1 96 ? 21.077 -31.947 -48.466 1.00 29.83 96 CYS A C 1
ATOM 759 O O . CYS A 1 96 ? 20.845 -33.083 -48.872 1.00 29.83 96 CYS A O 1
ATOM 761 N N . SER A 1 97 ? 20.877 -31.599 -47.186 1.00 34.94 97 SER A N 1
ATOM 762 C CA . SER A 1 97 ? 19.646 -31.932 -46.442 1.00 34.94 97 SER A CA 1
ATOM 763 C C . SER A 1 97 ? 19.629 -31.319 -45.044 1.00 34.94 97 SER A C 1
ATOM 765 O O . SER A 1 97 ? 20.532 -31.494 -44.232 1.00 34.94 97 SER A O 1
ATOM 767 N N . THR A 1 98 ? 18.537 -30.618 -44.783 1.00 40.97 98 THR A N 1
ATOM 768 C CA . THR A 1 98 ? 18.040 -30.157 -43.492 1.00 40.97 98 THR A CA 1
ATOM 769 C C . THR A 1 98 ? 17.957 -31.315 -42.493 1.00 40.97 98 THR A C 1
ATOM 771 O O . THR A 1 98 ? 17.182 -32.242 -42.713 1.00 40.97 98 THR A O 1
ATOM 774 N N . GLN A 1 99 ? 18.663 -31.243 -41.363 1.00 43.38 99 GLN A N 1
ATOM 775 C CA . GLN A 1 99 ? 18.247 -31.954 -40.151 1.00 43.38 99 GLN A CA 1
ATOM 776 C C . GLN A 1 99 ? 18.365 -31.042 -38.936 1.00 43.38 99 GLN A C 1
ATOM 778 O O . GLN A 1 99 ? 19.447 -30.690 -38.471 1.00 43.38 99 GLN A O 1
ATOM 783 N N . ALA A 1 100 ? 17.184 -30.654 -38.463 1.00 39.41 100 ALA A N 1
ATOM 784 C CA . ALA A 1 100 ? 16.954 -30.096 -37.152 1.00 39.41 100 ALA A CA 1
ATOM 785 C C . ALA A 1 100 ? 17.340 -31.121 -36.077 1.00 39.41 100 ALA A C 1
ATOM 787 O O . ALA A 1 100 ? 17.017 -32.306 -36.167 1.00 39.41 100 ALA A O 1
ATOM 788 N N . THR A 1 101 ? 18.006 -30.632 -35.042 1.00 34.38 101 THR A N 1
ATOM 789 C CA . THR A 1 101 ? 18.220 -31.315 -33.770 1.00 34.38 101 THR A CA 1
ATOM 790 C C . THR A 1 101 ? 16.868 -31.650 -33.116 1.00 34.38 101 THR A C 1
ATOM 792 O O . THR A 1 101 ? 16.028 -30.759 -32.977 1.00 34.38 101 THR A O 1
ATOM 795 N N . PRO A 1 102 ? 16.616 -32.906 -32.697 1.00 46.31 102 PRO A N 1
ATOM 796 C CA . PRO A 1 102 ? 15.337 -33.292 -32.117 1.00 46.31 102 PRO A CA 1
ATOM 797 C C . PRO A 1 102 ? 15.249 -32.881 -30.642 1.00 46.31 102 PRO A C 1
ATOM 799 O O . PRO A 1 102 ? 15.979 -33.368 -29.781 1.00 46.31 102 PRO A O 1
ATOM 802 N N . THR A 1 103 ? 14.295 -32.001 -30.349 1.00 37.88 103 THR A N 1
ATOM 803 C CA . THR A 1 103 ? 13.653 -31.871 -29.034 1.00 37.88 103 THR A CA 1
ATOM 804 C C . THR A 1 103 ? 12.962 -33.203 -28.690 1.00 37.88 103 THR A C 1
ATOM 806 O O . THR A 1 103 ? 12.361 -33.794 -29.590 1.00 37.88 103 THR A O 1
ATOM 809 N N . PRO A 1 104 ? 12.998 -33.712 -27.440 1.00 47.81 104 PRO A N 1
ATOM 810 C CA . PRO A 1 104 ? 12.258 -34.919 -27.086 1.00 47.81 104 PRO A CA 1
ATOM 811 C C . PRO A 1 104 ? 10.757 -34.655 -27.247 1.00 47.81 104 PRO A C 1
ATOM 813 O O . PRO A 1 104 ? 10.145 -33.907 -26.485 1.00 47.81 104 PRO A O 1
ATOM 816 N N . ALA A 1 105 ? 10.187 -35.248 -28.293 1.00 43.44 105 ALA A N 1
ATOM 817 C CA . ALA A 1 105 ? 8.772 -35.211 -28.594 1.00 43.44 105 ALA A CA 1
ATOM 818 C C . ALA A 1 105 ? 7.980 -35.850 -27.444 1.00 43.44 105 ALA A C 1
ATOM 820 O O . ALA A 1 105 ? 8.204 -37.001 -27.073 1.00 43.44 105 ALA A O 1
ATOM 821 N N . SER A 1 106 ? 7.036 -35.089 -26.897 1.00 47.50 106 SER A N 1
ATOM 822 C CA . SER A 1 106 ? 5.949 -35.610 -26.072 1.00 47.50 106 SER A CA 1
ATOM 823 C C . SER A 1 106 ? 5.155 -36.636 -26.892 1.00 47.50 106 SER A C 1
ATOM 825 O O . SER A 1 106 ? 4.565 -36.293 -27.914 1.00 47.50 106 SER A O 1
ATOM 827 N N . VAL A 1 107 ? 5.161 -37.901 -26.464 1.00 53.94 107 VAL A N 1
ATOM 828 C CA . VAL A 1 107 ? 4.570 -39.066 -27.160 1.00 53.94 107 VAL A CA 1
ATOM 829 C C . VAL A 1 107 ? 3.055 -39.177 -26.916 1.00 53.94 107 VAL A C 1
ATOM 831 O O . VAL A 1 107 ? 2.498 -40.267 -26.830 1.00 53.94 107 VAL A O 1
ATOM 834 N N . HIS A 1 108 ? 2.339 -38.064 -26.788 1.00 58.56 108 HIS A N 1
ATOM 835 C CA . HIS A 1 108 ? 0.888 -38.122 -26.628 1.00 58.56 108 HIS A CA 1
ATOM 836 C C . HIS A 1 108 ? 0.202 -37.757 -27.938 1.00 58.56 108 HIS A C 1
ATOM 838 O O . HIS A 1 108 ? 0.107 -36.590 -28.311 1.00 58.56 108 HIS A O 1
ATOM 844 N N . ALA A 1 109 ? -0.262 -38.796 -28.638 1.00 74.75 109 ALA A N 1
ATOM 845 C CA . ALA A 1 109 ? -1.210 -38.649 -29.730 1.00 74.75 109 ALA A CA 1
ATOM 846 C C . ALA A 1 109 ? -2.449 -37.874 -29.235 1.00 74.75 109 ALA A C 1
ATOM 848 O O . ALA A 1 109 ? -2.864 -38.068 -28.086 1.00 74.75 109 ALA A O 1
ATOM 849 N N . PRO A 1 110 ? -3.039 -37.000 -30.069 1.00 74.19 110 PRO A N 1
ATOM 850 C CA . PRO A 1 110 ? -4.266 -36.302 -29.709 1.00 74.19 110 PRO A CA 1
ATOM 851 C C . PRO A 1 110 ? -5.371 -37.323 -29.392 1.00 74.19 110 PRO A C 1
ATOM 853 O O . PRO A 1 110 ? -5.542 -38.307 -30.112 1.00 74.19 110 PRO A O 1
ATOM 856 N N . LEU A 1 111 ? -6.083 -37.108 -28.284 1.00 81.38 111 LEU A N 1
ATOM 857 C CA . LEU A 1 111 ? -7.182 -37.974 -27.847 1.00 81.38 111 LEU A CA 1
ATOM 858 C C . LEU A 1 111 ? -8.338 -37.912 -28.859 1.00 81.38 111 LEU A C 1
ATOM 860 O O . LEU A 1 111 ? -8.610 -36.847 -29.413 1.00 81.38 111 LEU A O 1
ATOM 864 N N . SER A 1 112 ? -9.026 -39.035 -29.086 1.00 84.50 112 SER A N 1
ATOM 865 C CA . SER A 1 112 ? -10.231 -39.067 -29.926 1.00 84.50 112 SER A CA 1
ATOM 866 C C . SER A 1 112 ? -11.387 -38.300 -29.274 1.00 84.50 112 SER A C 1
ATOM 868 O O . SER A 1 112 ? -11.466 -38.214 -28.047 1.00 84.50 112 SER A O 1
ATOM 870 N N . GLU A 1 113 ? -12.297 -37.758 -30.089 1.00 81.06 113 GLU A N 1
ATOM 871 C CA . GLU A 1 113 ? -13.441 -36.952 -29.624 1.00 81.06 113 GLU A CA 1
ATOM 872 C C . GLU A 1 113 ? -14.305 -37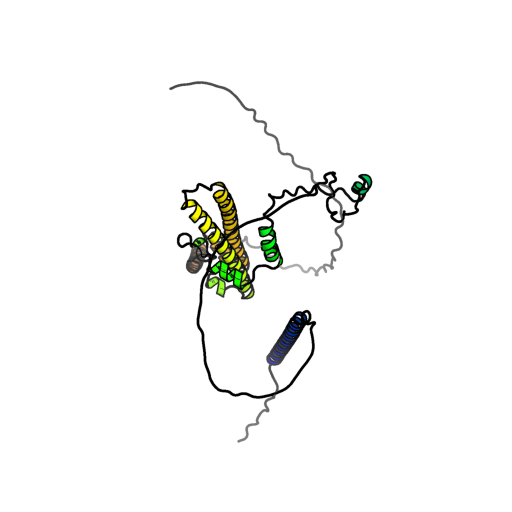.698 -28.596 1.00 81.06 113 GLU A C 1
ATOM 874 O O . GLU A 1 113 ? -14.674 -37.122 -27.576 1.00 81.06 113 GLU A O 1
ATOM 879 N N . ASP A 1 114 ? -14.504 -39.005 -28.788 1.00 83.38 114 ASP A N 1
ATOM 880 C CA . ASP A 1 114 ? -15.229 -39.868 -27.849 1.00 83.38 114 ASP A CA 1
ATOM 881 C C . ASP A 1 114 ? -14.577 -39.890 -26.455 1.00 83.38 114 ASP A C 1
ATOM 883 O O . ASP A 1 114 ? -15.258 -39.858 -25.431 1.00 83.38 114 ASP A O 1
ATOM 887 N N . ILE A 1 115 ? -13.240 -39.917 -26.399 1.00 83.62 115 ILE A N 1
ATOM 888 C CA . ILE A 1 115 ? -12.487 -39.901 -25.138 1.00 83.62 115 ILE A CA 1
ATOM 889 C C . ILE A 1 115 ? -12.561 -38.509 -24.501 1.00 83.62 115 ILE A C 1
ATOM 891 O O . ILE A 1 115 ? -12.686 -38.408 -23.283 1.00 83.62 115 ILE A O 1
ATOM 895 N N . VAL A 1 116 ? -12.527 -37.437 -25.297 1.00 84.12 116 VAL A N 1
ATOM 896 C CA . VAL A 1 116 ? -12.679 -36.056 -24.808 1.00 84.12 116 VAL A CA 1
ATOM 897 C C . VAL A 1 116 ? -14.070 -35.829 -24.206 1.00 84.12 116 VAL A C 1
ATOM 899 O O . VAL A 1 116 ? -14.181 -35.203 -23.153 1.00 84.12 116 VAL A O 1
ATOM 902 N N . ASP A 1 117 ? -15.119 -36.384 -24.813 1.00 83.44 117 ASP A N 1
ATOM 903 C CA . ASP A 1 117 ? -16.483 -36.296 -24.287 1.00 83.44 117 ASP A CA 1
ATOM 904 C C . ASP A 1 117 ? -16.667 -37.127 -23.003 1.00 83.44 117 ASP A C 1
ATOM 906 O O . ASP A 1 117 ? -17.329 -36.665 -22.071 1.00 83.44 117 ASP A O 1
ATOM 910 N N . ILE A 1 118 ? -16.018 -38.295 -22.890 1.00 85.81 118 ILE A N 1
ATOM 911 C CA . ILE A 1 118 ? -15.997 -39.102 -21.653 1.00 85.81 118 ILE A CA 1
ATOM 912 C C . ILE A 1 118 ? -15.237 -38.391 -20.522 1.00 85.81 118 ILE A C 1
ATOM 914 O O . ILE A 1 118 ? -15.663 -38.432 -19.367 1.00 85.81 118 ILE A O 1
ATOM 918 N N . LEU A 1 119 ? -14.106 -37.751 -20.833 1.00 83.19 119 LEU A N 1
ATOM 919 C CA . LEU A 1 119 ? -13.278 -37.031 -19.857 1.00 83.19 119 LEU A CA 1
ATOM 920 C C . LEU A 1 119 ? -13.862 -35.662 -19.462 1.00 83.19 119 LEU A C 1
ATOM 922 O O . LEU A 1 119 ? -13.421 -35.074 -18.474 1.00 83.19 119 LEU A O 1
ATOM 926 N N . GLY A 1 120 ? -14.869 -35.188 -20.199 1.00 78.56 120 GLY A N 1
ATOM 927 C CA . GLY A 1 120 ? -15.475 -33.872 -20.061 1.00 78.56 120 GLY A CA 1
ATOM 928 C C . GLY A 1 120 ? -14.771 -32.835 -20.936 1.00 78.56 120 GLY A C 1
ATOM 929 O O . GLY A 1 120 ? -13.552 -32.661 -20.870 1.00 78.56 120 GLY A O 1
ATOM 930 N N . ARG A 1 121 ? -15.549 -32.098 -21.743 1.00 75.94 121 ARG A N 1
ATOM 931 C CA . ARG A 1 121 ? -15.021 -30.970 -22.522 1.00 75.94 121 ARG A CA 1
ATOM 932 C C . ARG A 1 121 ? -14.450 -29.926 -21.571 1.00 75.94 121 ARG A C 1
ATOM 934 O O . ARG A 1 121 ? -15.148 -29.435 -20.685 1.00 75.94 121 ARG A O 1
ATOM 941 N N . ARG A 1 122 ? -13.180 -29.582 -21.776 1.00 72.06 122 ARG A N 1
ATOM 942 C CA . ARG A 1 122 ? -12.547 -28.456 -21.092 1.00 72.06 122 ARG A CA 1
ATOM 943 C C . ARG A 1 122 ? -13.300 -27.179 -21.481 1.00 72.06 122 ARG A C 1
ATOM 945 O O . ARG A 1 122 ? -13.555 -26.960 -22.664 1.00 72.06 122 ARG A O 1
ATOM 952 N N . GLU A 1 123 ? -13.675 -26.378 -20.487 1.00 78.38 123 GLU A N 1
ATOM 953 C CA . GLU A 1 123 ? -14.177 -25.017 -20.702 1.00 78.38 123 GLU A CA 1
ATOM 954 C C . GLU A 1 123 ? -13.143 -24.267 -21.562 1.00 78.38 123 GLU A C 1
ATOM 956 O O . GLU A 1 123 ? -11.946 -24.456 -21.328 1.00 78.38 123 GLU A O 1
ATOM 961 N N . PRO A 1 124 ? -13.541 -23.527 -22.614 1.00 71.00 124 PRO A N 1
ATOM 962 C CA . PRO A 1 124 ? -12.565 -22.856 -23.460 1.00 71.00 124 PRO A CA 1
ATOM 963 C C . PRO A 1 124 ? -11.677 -21.966 -22.586 1.00 71.00 124 PRO A C 1
ATOM 965 O O . PRO A 1 124 ? -12.175 -21.172 -21.789 1.00 71.00 124 PRO A O 1
ATOM 968 N N . ASP A 1 125 ? -10.358 -22.139 -22.705 1.00 69.94 125 ASP A N 1
ATOM 969 C CA . ASP A 1 125 ? -9.389 -21.238 -22.084 1.00 69.94 125 ASP A CA 1
ATOM 970 C C . ASP A 1 125 ? -9.496 -19.885 -22.809 1.00 69.94 125 ASP A C 1
ATOM 972 O O . ASP A 1 125 ? -8.712 -19.570 -23.702 1.00 69.94 125 ASP A O 1
ATOM 976 N N . ASP A 1 126 ? -10.468 -19.061 -22.415 1.00 75.06 126 ASP A N 1
ATOM 977 C CA . ASP A 1 126 ? -10.650 -17.676 -22.878 1.00 75.06 126 ASP A CA 1
ATOM 978 C C . ASP A 1 126 ? -9.579 -16.731 -22.285 1.00 75.06 126 ASP A C 1
ATOM 980 O O . ASP A 1 126 ? -9.744 -15.510 -22.207 1.00 75.06 126 ASP A O 1
ATOM 984 N N . GLN A 1 127 ? -8.455 -17.285 -21.823 1.00 80.12 127 GLN A N 1
ATOM 985 C CA . GLN A 1 127 ? -7.395 -16.549 -21.158 1.00 80.12 127 GLN A CA 1
ATOM 986 C C . GLN A 1 127 ? -6.607 -15.735 -22.190 1.00 80.12 127 GLN A C 1
ATOM 988 O O . GLN A 1 127 ? -5.699 -16.227 -22.862 1.00 80.12 127 GLN A O 1
ATOM 993 N N . GLN A 1 128 ? -6.944 -14.454 -22.299 1.00 86.00 128 GLN A N 1
ATOM 994 C CA . GLN A 1 128 ? -6.200 -13.511 -23.120 1.00 86.00 128 GLN A CA 1
ATOM 995 C C . GLN A 1 128 ? -4.855 -13.174 -22.457 1.00 86.00 128 GLN A C 1
ATOM 997 O O . GLN A 1 128 ? -4.806 -12.689 -21.325 1.00 86.00 128 GLN A O 1
ATOM 1002 N N . TRP A 1 129 ? -3.758 -13.405 -23.180 1.00 88.06 129 TRP A N 1
ATOM 1003 C CA . TRP A 1 129 ? -2.403 -13.044 -22.759 1.00 88.06 129 TRP A CA 1
ATOM 1004 C C . TRP A 1 129 ? -1.905 -11.807 -23.508 1.00 88.06 129 TRP A C 1
ATOM 1006 O O . TRP A 1 129 ? -2.293 -11.547 -24.648 1.00 88.06 129 TRP A O 1
ATOM 1016 N N . GLY A 1 130 ? -1.038 -11.036 -22.851 1.00 87.81 130 GLY A N 1
ATOM 1017 C CA . GLY A 1 130 ? -0.343 -9.917 -23.481 1.00 87.81 130 GLY A CA 1
ATOM 1018 C C . GLY A 1 130 ? 0.802 -10.367 -24.401 1.00 87.81 130 GLY A C 1
ATOM 1019 O O . GLY A 1 130 ? 1.115 -11.558 -24.473 1.00 87.81 130 GLY A O 1
ATOM 1020 N N . PRO A 1 131 ? 1.461 -9.417 -25.088 1.00 91.69 131 PRO A N 1
ATOM 1021 C CA . PRO A 1 131 ? 2.649 -9.695 -25.890 1.00 91.69 131 PRO A CA 1
ATOM 1022 C C . PRO A 1 131 ? 3.780 -10.332 -25.062 1.00 91.69 131 PRO A C 1
ATOM 1024 O O . PRO A 1 131 ? 3.901 -10.039 -23.868 1.00 91.69 131 PRO A O 1
ATOM 1027 N N . PRO A 1 132 ? 4.638 -11.167 -25.677 1.00 92.81 132 PRO A N 1
ATOM 1028 C CA . PRO A 1 132 ? 5.763 -11.778 -24.979 1.00 92.81 132 PRO A CA 1
ATOM 1029 C C . PRO A 1 132 ? 6.775 -10.725 -24.501 1.00 92.81 132 PRO A C 1
ATOM 1031 O O . PRO A 1 132 ? 7.071 -9.757 -25.203 1.00 92.81 132 PRO A O 1
ATOM 1034 N N . LEU A 1 133 ? 7.328 -10.938 -23.304 1.00 93.62 133 LEU A N 1
ATOM 1035 C CA . LEU A 1 133 ? 8.427 -10.138 -22.756 1.00 93.62 133 LEU A CA 1
ATOM 1036 C C . LEU A 1 133 ? 9.778 -10.597 -23.323 1.00 93.62 133 LEU A C 1
ATOM 1038 O O . LEU A 1 133 ? 9.944 -11.747 -23.726 1.00 93.62 133 LEU A O 1
ATOM 1042 N N . HIS A 1 134 ? 10.770 -9.705 -23.295 1.00 97.06 134 HIS A N 1
ATOM 1043 C CA . HIS A 1 134 ? 12.151 -10.043 -23.642 1.00 97.06 134 HIS A CA 1
ATOM 1044 C C . HIS A 1 134 ? 12.715 -11.115 -22.690 1.00 97.06 134 HIS A C 1
ATOM 1046 O O . HIS A 1 134 ? 12.525 -11.021 -21.474 1.00 97.06 134 HIS A O 1
ATOM 1052 N N . SER A 1 135 ? 13.455 -12.097 -23.219 1.00 95.50 135 SER A N 1
ATOM 1053 C CA . SER A 1 135 ? 13.979 -13.248 -22.461 1.00 95.50 135 SER A CA 1
ATOM 1054 C C . SER A 1 135 ? 14.763 -12.834 -21.215 1.00 95.50 135 SER A C 1
ATOM 1056 O O . SER A 1 135 ? 14.504 -13.330 -20.123 1.00 95.50 135 SER A O 1
ATOM 1058 N N . ASP A 1 136 ? 15.664 -11.860 -21.351 1.00 95.75 136 ASP A N 1
ATOM 1059 C CA . ASP A 1 136 ? 16.496 -11.386 -20.238 1.00 95.75 136 ASP A CA 1
ATOM 1060 C C . ASP A 1 136 ? 15.697 -10.713 -19.115 1.00 95.75 136 ASP A C 1
ATOM 1062 O O . ASP A 1 136 ? 16.112 -10.748 -17.955 1.00 95.75 136 ASP A O 1
ATOM 1066 N N . VAL A 1 137 ? 14.547 -10.107 -19.438 1.00 95.38 137 VAL A N 1
ATOM 1067 C CA . VAL A 1 137 ? 13.647 -9.529 -18.430 1.00 95.38 137 VAL A CA 1
ATOM 1068 C C . VAL A 1 137 ? 13.013 -10.658 -17.627 1.00 95.38 137 VAL A C 1
ATOM 1070 O O . VAL A 1 137 ? 13.046 -10.626 -16.398 1.00 95.38 137 VAL A O 1
ATOM 1073 N N . VAL A 1 138 ? 12.514 -11.689 -18.315 1.00 96.25 138 VAL A N 1
ATOM 1074 C CA . VAL A 1 138 ? 11.922 -12.873 -17.678 1.00 96.25 138 VAL A CA 1
ATOM 1075 C C . VAL A 1 138 ? 12.943 -13.566 -16.774 1.00 96.25 138 VAL A C 1
ATOM 1077 O O . VAL A 1 138 ? 12.656 -13.777 -15.598 1.00 96.25 138 VAL A O 1
ATOM 1080 N N . LEU A 1 139 ? 14.162 -13.810 -17.270 1.00 96.94 139 LEU A N 1
ATOM 1081 C CA . LEU A 1 139 ? 15.241 -14.462 -16.516 1.00 96.94 139 LEU A CA 1
ATOM 1082 C C . LEU A 1 139 ? 15.582 -13.749 -15.199 1.00 96.94 139 LEU A C 1
ATOM 1084 O O . LEU A 1 139 ? 15.943 -14.397 -14.219 1.00 96.94 139 LEU A O 1
ATOM 1088 N N . ARG A 1 140 ? 15.476 -12.416 -15.155 1.00 95.00 140 ARG A N 1
ATOM 1089 C CA . ARG A 1 140 ? 15.785 -11.620 -13.955 1.00 95.00 140 ARG A CA 1
ATOM 1090 C C . ARG A 1 140 ? 14.582 -11.445 -13.034 1.00 95.00 140 ARG A C 1
ATOM 1092 O O . ARG A 1 140 ? 14.753 -11.405 -11.818 1.00 95.00 140 ARG A O 1
ATOM 1099 N N . TRP A 1 141 ? 13.379 -11.310 -13.585 1.00 95.50 141 TRP A N 1
ATOM 1100 C CA . TRP A 1 141 ? 12.165 -11.064 -12.802 1.00 95.50 141 TRP A CA 1
ATOM 1101 C C . TRP A 1 141 ? 11.559 -12.341 -12.227 1.00 95.50 141 TRP A C 1
ATOM 1103 O O . TRP A 1 141 ? 10.938 -12.289 -11.169 1.00 95.50 141 TRP A O 1
ATOM 1113 N N . GLU A 1 142 ? 11.755 -13.492 -12.866 1.00 96.00 142 GLU A N 1
ATOM 1114 C CA . GLU A 1 142 ? 11.201 -14.763 -12.399 1.00 96.00 142 GLU A CA 1
ATOM 1115 C C . GLU A 1 142 ? 11.727 -15.182 -11.011 1.00 96.00 142 GLU A C 1
ATOM 1117 O O . GLU A 1 142 ? 10.901 -15.514 -10.153 1.00 96.00 142 GLU A O 1
ATOM 1122 N N . PRO A 1 143 ? 13.043 -15.118 -10.711 1.00 96.62 143 PRO A N 1
ATOM 1123 C CA . PRO A 1 143 ? 13.533 -15.358 -9.356 1.00 96.62 143 PRO A CA 1
ATOM 1124 C C . PRO A 1 143 ? 12.917 -14.385 -8.349 1.00 96.62 143 PRO A C 1
ATOM 1126 O O . PRO A 1 143 ? 12.421 -14.816 -7.314 1.00 96.62 143 PRO A O 1
ATOM 1129 N N . ILE A 1 144 ? 12.852 -13.092 -8.687 1.00 95.56 144 ILE A N 1
ATOM 1130 C CA . ILE A 1 144 ? 12.252 -12.051 -7.838 1.00 95.56 144 ILE A CA 1
ATOM 1131 C C . ILE A 1 144 ? 10.782 -12.361 -7.537 1.00 95.56 144 ILE A C 1
ATOM 1133 O O . ILE A 1 144 ? 10.341 -12.211 -6.400 1.00 95.56 144 ILE A O 1
ATOM 1137 N N . LEU A 1 145 ? 10.021 -12.817 -8.530 1.00 94.00 145 LEU A N 1
ATOM 1138 C CA . LEU A 1 145 ? 8.620 -13.183 -8.353 1.00 94.00 145 LEU A CA 1
ATOM 1139 C C . LEU A 1 145 ? 8.459 -14.401 -7.428 1.00 94.00 145 LEU A C 1
ATOM 1141 O O . LEU A 1 145 ? 7.515 -14.450 -6.642 1.00 94.00 145 LEU A O 1
ATOM 1145 N N . LYS A 1 146 ? 9.376 -15.373 -7.504 1.00 95.94 146 LYS A N 1
ATOM 1146 C CA . LYS A 1 146 ? 9.326 -16.621 -6.725 1.00 95.94 146 LYS A CA 1
ATOM 1147 C C . LYS A 1 146 ? 9.851 -16.471 -5.295 1.00 95.94 146 LYS A C 1
ATOM 1149 O O . LYS A 1 146 ? 9.273 -17.054 -4.381 1.00 95.94 146 LYS A O 1
ATOM 1154 N N . SER A 1 147 ? 10.939 -15.729 -5.092 1.00 94.75 147 SER A N 1
ATOM 1155 C CA . SER A 1 147 ? 11.623 -15.603 -3.794 1.00 94.75 147 SER A CA 1
ATOM 1156 C C . SER A 1 147 ? 11.469 -14.237 -3.127 1.00 94.75 147 SER A C 1
ATOM 1158 O O . SER A 1 147 ? 11.836 -14.089 -1.963 1.00 94.75 147 SER A O 1
ATOM 1160 N N . GLY A 1 148 ? 10.939 -13.239 -3.835 1.00 92.94 148 GLY A N 1
ATOM 1161 C CA . GLY A 1 148 ? 10.944 -11.846 -3.398 1.00 92.94 148 GLY A CA 1
ATOM 1162 C C . GLY A 1 148 ? 12.306 -11.166 -3.574 1.00 92.94 148 GLY A C 1
ATOM 1163 O O . GLY A 1 148 ? 13.303 -11.790 -3.944 1.00 92.94 148 GLY A O 1
ATOM 1164 N N . LEU A 1 149 ? 12.335 -9.859 -3.294 1.00 92.94 149 LEU A N 1
ATOM 1165 C CA . LEU A 1 149 ? 13.572 -9.086 -3.151 1.00 92.94 149 LEU A CA 1
ATOM 1166 C C . LEU A 1 149 ? 14.202 -9.328 -1.775 1.00 92.94 149 LEU A C 1
ATOM 1168 O O . LEU A 1 149 ? 13.491 -9.535 -0.789 1.00 92.94 149 LEU A O 1
ATOM 1172 N N . SER A 1 150 ? 15.528 -9.209 -1.691 1.00 94.12 150 SER A N 1
ATOM 1173 C CA . SER A 1 150 ? 16.207 -9.149 -0.397 1.00 94.12 150 SER A CA 1
ATOM 1174 C C . SER A 1 150 ? 15.785 -7.885 0.371 1.00 94.12 150 SER A C 1
ATOM 1176 O O . SER A 1 150 ? 15.484 -6.843 -0.222 1.00 94.12 150 SER A O 1
ATOM 1178 N N . GLU A 1 151 ? 15.767 -7.943 1.707 1.00 91.12 151 GLU A N 1
ATOM 1179 C CA . GLU A 1 151 ? 15.396 -6.772 2.515 1.00 91.12 151 GLU A CA 1
ATOM 1180 C C . GLU A 1 151 ? 16.346 -5.587 2.306 1.00 91.12 151 GLU A C 1
ATOM 1182 O O . GLU A 1 151 ? 15.928 -4.433 2.414 1.00 91.12 151 GLU A O 1
ATOM 1187 N N . THR A 1 152 ? 17.622 -5.862 2.033 1.00 93.94 152 THR A N 1
ATOM 1188 C CA . THR A 1 152 ? 18.640 -4.844 1.766 1.00 93.94 152 THR A CA 1
ATOM 1189 C C . THR A 1 152 ? 18.366 -4.136 0.447 1.00 93.94 152 THR A C 1
ATOM 1191 O O . THR A 1 152 ? 18.347 -2.905 0.419 1.00 93.94 152 THR A O 1
ATOM 1194 N N . ASP A 1 153 ? 18.057 -4.886 -0.613 1.00 93.44 153 ASP A N 1
ATOM 1195 C CA . ASP A 1 153 ? 17.802 -4.316 -1.939 1.00 93.44 153 ASP A CA 1
ATOM 1196 C C . ASP A 1 153 ? 16.485 -3.543 -1.959 1.00 93.44 153 ASP A C 1
ATOM 1198 O O . ASP A 1 153 ? 16.413 -2.439 -2.499 1.00 93.44 153 ASP A O 1
ATOM 1202 N N . ALA A 1 154 ? 15.448 -4.075 -1.305 1.00 92.44 154 ALA A N 1
ATOM 1203 C CA . ALA A 1 154 ? 14.167 -3.389 -1.180 1.00 92.44 154 ALA A CA 1
ATOM 1204 C C . ALA A 1 154 ? 14.326 -2.033 -0.471 1.00 92.44 154 ALA A C 1
ATOM 1206 O O . ALA A 1 154 ? 13.835 -1.015 -0.962 1.00 92.44 154 ALA A O 1
ATOM 1207 N N . LYS A 1 155 ? 15.062 -1.989 0.650 1.00 93.88 155 LYS A N 1
ATOM 1208 C CA . LYS A 1 155 ? 15.344 -0.738 1.378 1.00 93.88 155 LYS A CA 1
ATOM 1209 C C . LYS A 1 155 ? 16.190 0.227 0.545 1.00 93.88 155 LYS A C 1
ATOM 1211 O O . LYS A 1 155 ? 15.904 1.423 0.550 1.00 93.88 155 LYS A O 1
ATOM 1216 N N . ALA A 1 156 ? 17.181 -0.276 -0.194 1.00 95.25 156 ALA A N 1
ATOM 1217 C CA . ALA A 1 156 ? 18.007 0.540 -1.079 1.00 95.25 156 ALA A CA 1
ATOM 1218 C C . ALA A 1 156 ? 17.177 1.200 -2.192 1.00 95.25 156 ALA A C 1
ATOM 1220 O O . ALA A 1 156 ? 17.325 2.395 -2.440 1.00 95.25 156 ALA A O 1
ATOM 1221 N N . LEU A 1 157 ? 16.251 0.463 -2.817 1.00 94.75 157 LEU A N 1
ATOM 1222 C CA . LEU A 1 157 ? 15.348 1.008 -3.835 1.00 94.75 157 LEU A CA 1
ATOM 1223 C C . LEU A 1 157 ? 14.376 2.044 -3.260 1.00 94.75 157 LEU A C 1
ATOM 1225 O O . LEU A 1 157 ? 14.176 3.092 -3.872 1.00 94.75 157 LEU A O 1
ATOM 1229 N N . ILE A 1 158 ? 13.817 1.796 -2.072 1.00 93.75 158 ILE A N 1
ATOM 1230 C CA . ILE A 1 158 ? 12.933 2.756 -1.391 1.00 93.75 158 ILE A CA 1
ATOM 1231 C C . ILE A 1 158 ? 13.686 4.052 -1.061 1.00 93.75 158 ILE A C 1
ATOM 1233 O O . ILE A 1 158 ? 13.161 5.141 -1.275 1.00 93.75 158 ILE A O 1
ATOM 1237 N N . HIS A 1 159 ? 14.929 3.953 -0.585 1.00 94.19 159 HIS A N 1
ATOM 1238 C CA . HIS A 1 159 ? 15.764 5.121 -0.299 1.00 94.19 159 HIS A CA 1
ATOM 1239 C C . HIS A 1 159 ? 16.255 5.832 -1.569 1.00 94.19 159 HIS A C 1
ATOM 1241 O O . HIS A 1 159 ? 16.566 7.018 -1.544 1.00 94.19 159 HIS A O 1
ATOM 1247 N N . LYS A 1 160 ? 16.353 5.132 -2.698 1.00 95.25 160 LYS A N 1
ATOM 1248 C CA . LYS A 1 160 ? 16.724 5.749 -3.975 1.00 95.25 160 LYS A CA 1
ATOM 1249 C C . LYS A 1 160 ? 15.572 6.561 -4.570 1.00 95.25 160 LYS A C 1
ATOM 1251 O O . LYS A 1 160 ? 15.800 7.620 -5.148 1.00 95.25 160 LYS A O 1
ATOM 1256 N N . HIS A 1 161 ? 14.345 6.069 -4.438 1.00 93.94 161 HIS A N 1
ATOM 1257 C CA . HIS A 1 161 ? 13.167 6.648 -5.079 1.00 93.94 161 HIS A CA 1
ATOM 1258 C C . HIS A 1 161 ? 12.237 7.291 -4.044 1.00 93.94 161 HIS A C 1
ATOM 1260 O O . HIS A 1 161 ? 11.191 6.745 -3.694 1.00 93.94 161 HIS A O 1
ATOM 1266 N N . LEU A 1 162 ? 12.630 8.470 -3.549 1.00 90.75 162 LEU A N 1
ATOM 1267 C CA . LEU A 1 162 ? 11.810 9.243 -2.615 1.00 90.75 162 LEU A CA 1
ATOM 1268 C C . LEU A 1 162 ? 10.628 9.926 -3.318 1.00 90.75 162 LEU A C 1
ATOM 1270 O O . LEU A 1 162 ? 10.731 10.292 -4.493 1.00 90.75 162 LEU A O 1
ATOM 1274 N N . PRO A 1 163 ? 9.524 10.172 -2.589 1.00 86.94 163 PRO A N 1
ATOM 1275 C CA . PRO A 1 163 ? 8.443 11.006 -3.085 1.00 86.94 163 PRO A CA 1
ATOM 1276 C C . PRO A 1 163 ? 8.931 12.410 -3.469 1.00 86.94 163 PRO A C 1
ATOM 1278 O O . PRO A 1 163 ? 9.723 12.993 -2.725 1.00 86.94 163 PRO A O 1
ATOM 1281 N N . PRO A 1 164 ? 8.458 12.975 -4.591 1.00 88.88 164 PRO A N 1
ATOM 1282 C CA . PRO A 1 164 ? 8.905 14.279 -5.047 1.00 88.88 164 PRO A CA 1
ATOM 1283 C C . PRO A 1 164 ? 8.315 15.397 -4.177 1.00 88.88 164 PRO A C 1
ATOM 1285 O O . PRO A 1 164 ? 7.214 15.283 -3.630 1.00 88.88 164 PRO A O 1
ATOM 1288 N N . GLU A 1 165 ? 9.045 16.506 -4.056 1.00 89.00 165 GLU A N 1
ATOM 1289 C CA . GLU A 1 165 ? 8.723 17.598 -3.124 1.00 89.00 165 GLU A CA 1
ATOM 1290 C C . GLU A 1 165 ? 7.367 18.261 -3.396 1.00 89.00 165 GLU A C 1
ATOM 1292 O O . GLU A 1 165 ? 6.672 18.675 -2.464 1.00 89.00 165 GLU A O 1
ATOM 1297 N N . ASN A 1 166 ? 6.972 18.322 -4.668 1.00 88.75 166 ASN A N 1
ATOM 1298 C CA . ASN A 1 166 ? 5.698 18.870 -5.125 1.00 88.75 166 ASN A CA 1
ATOM 1299 C C . ASN A 1 166 ? 4.504 17.925 -4.894 1.00 88.75 166 ASN A C 1
ATOM 1301 O O . ASN A 1 166 ? 3.364 18.374 -4.986 1.00 88.75 166 ASN A O 1
ATOM 1305 N N . PHE A 1 167 ? 4.731 16.643 -4.577 1.00 86.62 167 PHE A N 1
ATOM 1306 C CA . PHE A 1 167 ? 3.664 15.659 -4.382 1.00 86.62 167 PHE A CA 1
ATOM 1307 C C . PHE A 1 167 ? 3.890 14.778 -3.144 1.00 86.62 167 PHE A C 1
ATOM 1309 O O . PHE A 1 167 ? 3.975 13.551 -3.197 1.00 86.62 167 PHE A O 1
ATOM 1316 N N . LYS A 1 168 ? 3.916 15.427 -1.976 1.00 85.81 168 LYS A N 1
ATOM 1317 C CA . LYS A 1 168 ? 4.109 14.778 -0.664 1.00 85.81 168 LYS A CA 1
ATOM 1318 C C . LYS A 1 168 ? 3.020 13.760 -0.307 1.00 85.81 168 LYS A C 1
ATOM 1320 O O . LYS A 1 168 ? 3.304 12.785 0.390 1.00 85.81 168 LYS A O 1
ATOM 1325 N N . ALA A 1 169 ? 1.802 13.948 -0.820 1.00 85.12 169 ALA A N 1
ATOM 1326 C CA . ALA A 1 169 ? 0.674 13.031 -0.625 1.00 85.12 169 ALA A CA 1
ATOM 1327 C C . ALA A 1 169 ? 0.897 11.640 -1.253 1.00 85.12 169 ALA A C 1
ATOM 1329 O O . ALA A 1 169 ? 0.154 10.709 -0.964 1.00 85.12 169 ALA A O 1
ATOM 1330 N N . MET A 1 170 ? 1.936 11.483 -2.080 1.00 86.81 170 MET A N 1
ATOM 1331 C CA . MET A 1 170 ? 2.361 10.187 -2.604 1.00 86.81 170 MET A CA 1
ATOM 1332 C C . MET A 1 170 ? 3.000 9.290 -1.531 1.00 86.81 170 MET A C 1
ATOM 1334 O O . MET A 1 170 ? 3.102 8.081 -1.715 1.00 86.81 170 MET A O 1
ATOM 1338 N N . SER A 1 171 ? 3.443 9.865 -0.410 1.00 87.81 171 SER A N 1
ATOM 1339 C CA . SER A 1 171 ? 4.000 9.103 0.708 1.00 87.81 171 SER A CA 1
ATOM 1340 C C . SER A 1 171 ? 2.924 8.326 1.477 1.00 87.81 171 SER A C 1
ATOM 1342 O O . SER A 1 171 ? 1.756 8.711 1.523 1.00 87.81 171 SER A O 1
ATOM 1344 N N . ALA A 1 172 ? 3.318 7.215 2.107 1.00 89.94 172 ALA A N 1
ATOM 1345 C CA . ALA A 1 172 ? 2.409 6.455 2.957 1.00 89.94 172 ALA A CA 1
ATOM 1346 C C . ALA A 1 172 ? 1.989 7.299 4.182 1.00 89.94 172 ALA A C 1
ATOM 1348 O O . ALA A 1 172 ? 2.863 7.749 4.933 1.00 89.94 172 ALA A O 1
ATOM 1349 N N . PRO A 1 173 ? 0.679 7.483 4.434 1.00 90.69 173 PRO A N 1
ATOM 1350 C CA . PRO A 1 173 ? 0.198 8.294 5.539 1.00 90.69 173 PRO A CA 1
ATOM 1351 C C . PRO A 1 173 ? 0.569 7.662 6.880 1.00 90.69 173 PRO A C 1
ATOM 1353 O O . PRO A 1 173 ? 0.486 6.439 7.081 1.00 90.69 173 PRO A O 1
ATOM 1356 N N . ARG A 1 174 ? 0.974 8.523 7.814 1.00 91.88 174 ARG A N 1
ATOM 1357 C CA . ARG A 1 174 ? 1.413 8.131 9.155 1.00 91.88 174 ARG A CA 1
ATOM 1358 C C . ARG A 1 174 ? 0.222 7.775 10.032 1.00 91.88 174 ARG A C 1
ATOM 1360 O O . ARG A 1 174 ? -0.847 8.370 9.924 1.00 91.88 174 ARG A O 1
ATOM 1367 N N . LEU A 1 175 ? 0.407 6.819 10.936 1.00 92.50 175 LEU A N 1
ATOM 1368 C CA . LEU A 1 175 ? -0.616 6.502 11.925 1.00 92.50 175 LEU A CA 1
ATOM 1369 C C . LEU A 1 175 ? -0.735 7.646 12.944 1.00 92.50 175 LEU A C 1
ATOM 1371 O O . LEU A 1 175 ? 0.266 8.187 13.408 1.00 92.50 175 LEU A O 1
ATOM 1375 N N . ASN A 1 176 ? -1.963 8.020 13.299 1.00 93.31 176 ASN A N 1
ATOM 1376 C CA . ASN A 1 176 ? -2.213 9.017 14.337 1.00 93.31 176 ASN A CA 1
ATOM 1377 C C . ASN A 1 176 ? -1.852 8.459 15.726 1.00 93.31 176 ASN A C 1
ATOM 1379 O O . ASN A 1 176 ? -2.308 7.374 16.086 1.00 93.31 176 ASN A O 1
ATOM 1383 N N . LEU A 1 177 ? -1.146 9.242 16.550 1.00 90.38 177 LEU A N 1
ATOM 1384 C CA . LEU A 1 177 ? -0.698 8.831 17.895 1.00 90.38 177 LEU A CA 1
ATOM 1385 C C . LEU A 1 177 ? -1.851 8.418 18.826 1.00 90.38 177 LEU A C 1
ATOM 1387 O O . LEU A 1 177 ? -1.717 7.506 19.641 1.00 90.38 177 LEU A O 1
ATOM 1391 N N . VAL A 1 178 ? -3.012 9.065 18.699 1.00 89.56 178 VAL A N 1
ATOM 1392 C CA . VAL A 1 178 ? -4.219 8.698 19.460 1.00 89.56 178 VAL A CA 1
ATOM 1393 C C . VAL A 1 178 ? -4.672 7.281 19.127 1.00 89.56 178 VAL A C 1
ATOM 1395 O O . VAL A 1 178 ? -5.053 6.528 20.019 1.00 89.56 178 VAL A O 1
ATOM 1398 N N . ILE A 1 179 ? -4.611 6.911 17.848 1.00 91.31 179 ILE A N 1
ATOM 1399 C CA . ILE A 1 179 ? -4.990 5.578 17.375 1.00 91.31 179 ILE A CA 1
ATOM 1400 C C . ILE A 1 179 ? -3.942 4.562 17.792 1.00 91.31 179 ILE A C 1
ATOM 1402 O O . ILE A 1 179 ? -4.296 3.486 18.262 1.00 91.31 179 ILE A O 1
ATOM 1406 N N . GLU A 1 180 ? -2.666 4.929 17.705 1.00 91.44 180 GLU A N 1
ATOM 1407 C CA . GLU A 1 180 ? -1.567 4.092 18.176 1.00 91.44 180 GLU A CA 1
ATOM 1408 C C . GLU A 1 180 ? -1.753 3.676 19.644 1.00 91.44 180 GLU A C 1
ATOM 1410 O O . GLU A 1 180 ? -1.585 2.510 19.985 1.00 91.44 180 GLU A O 1
ATOM 1415 N N . ARG A 1 181 ? -2.196 4.603 20.502 1.00 90.81 181 ARG A N 1
ATOM 1416 C CA . ARG A 1 181 ? -2.486 4.322 21.919 1.00 90.81 181 ARG A CA 1
ATOM 1417 C C . ARG A 1 181 ? -3.804 3.582 22.158 1.00 90.81 181 ARG A C 1
ATOM 1419 O O . ARG A 1 181 ? -3.968 2.975 23.213 1.00 90.81 181 ARG A O 1
ATOM 1426 N N . ALA A 1 182 ? -4.759 3.674 21.235 1.00 90.62 182 ALA A N 1
ATOM 1427 C CA . ALA A 1 182 ? -6.096 3.103 21.395 1.00 90.62 182 ALA A CA 1
ATOM 1428 C C . ALA A 1 182 ? -6.189 1.637 20.946 1.00 90.62 182 ALA A C 1
ATOM 1430 O O . ALA A 1 182 ? -7.076 0.911 21.396 1.00 90.62 182 ALA A O 1
ATOM 1431 N N . VAL A 1 183 ? -5.308 1.203 20.046 1.00 92.56 183 VAL A N 1
ATOM 1432 C CA . VAL A 1 183 ? -5.379 -0.115 19.410 1.00 92.56 183 VAL A CA 1
ATOM 1433 C C . VAL A 1 183 ? -4.335 -1.071 20.012 1.00 92.56 183 VAL A C 1
ATOM 1435 O O . VAL A 1 183 ? -3.275 -0.660 20.469 1.00 92.56 183 VAL A O 1
ATOM 1438 N N . SER A 1 184 ? -4.622 -2.378 20.032 1.00 93.75 184 SER A N 1
ATOM 1439 C CA . SER A 1 184 ? -3.676 -3.385 20.534 1.00 93.75 184 SER A CA 1
ATOM 1440 C C . SER A 1 184 ? -2.411 -3.518 19.669 1.00 93.75 184 SER A C 1
ATOM 1442 O O . SER A 1 184 ? -2.453 -3.367 18.444 1.00 93.75 184 SER A O 1
ATOM 1444 N N . ASN A 1 185 ? -1.304 -3.939 20.295 1.00 93.19 185 ASN A N 1
ATOM 1445 C CA . ASN A 1 185 ? -0.019 -4.190 19.625 1.00 93.19 185 ASN A CA 1
ATOM 1446 C C . ASN A 1 185 ? -0.128 -5.137 18.417 1.00 93.19 185 ASN A C 1
ATOM 1448 O O . ASN A 1 185 ? 0.597 -4.979 17.438 1.00 93.19 185 ASN A O 1
ATOM 1452 N N . SER A 1 186 ? -1.050 -6.107 18.446 1.00 94.38 186 SER A N 1
ATOM 1453 C CA . SER A 1 186 ? -1.261 -7.024 17.317 1.00 94.38 186 SER A CA 1
ATOM 1454 C C . SER A 1 186 ? -1.742 -6.293 16.060 1.00 94.38 186 SER A C 1
ATOM 1456 O O . SER A 1 186 ? -1.318 -6.623 14.952 1.00 94.38 186 SER A O 1
ATOM 1458 N N . HIS A 1 187 ? -2.612 -5.290 16.205 1.00 93.31 187 HIS A N 1
ATOM 1459 C CA . HIS A 1 187 ? -3.052 -4.497 15.059 1.00 93.31 187 HIS A CA 1
ATOM 1460 C C . HIS A 1 187 ? -2.010 -3.462 14.640 1.00 93.31 187 HIS A C 1
ATOM 1462 O O . HIS A 1 187 ? -1.905 -3.222 13.443 1.00 93.31 187 HIS A O 1
ATOM 1468 N N . LEU A 1 188 ? -1.207 -2.927 15.568 1.00 94.75 188 LEU A N 1
ATOM 1469 C CA . LEU A 1 188 ? -0.088 -2.041 15.220 1.00 94.75 188 LEU A CA 1
ATOM 1470 C C . LEU A 1 188 ? 0.940 -2.756 14.342 1.00 94.75 188 LEU A C 1
ATOM 1472 O O . LEU A 1 188 ? 1.290 -2.250 13.284 1.00 94.75 188 LEU A O 1
ATOM 1476 N N . LEU A 1 189 ? 1.353 -3.974 14.711 1.00 95.44 189 LEU A N 1
ATOM 1477 C CA . LEU A 1 189 ? 2.272 -4.774 13.891 1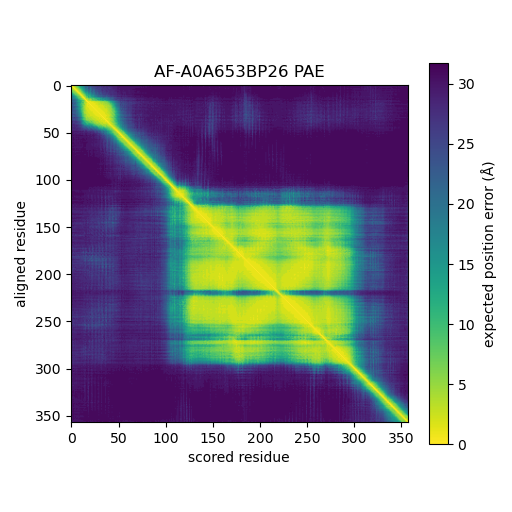.00 95.44 189 LEU A CA 1
ATOM 1478 C C . LEU A 1 189 ? 1.695 -5.082 12.502 1.00 95.44 189 LEU A C 1
ATOM 1480 O O . LEU A 1 189 ? 2.430 -5.148 11.518 1.00 95.44 189 LEU A O 1
ATOM 1484 N N . ARG A 1 190 ? 0.373 -5.272 12.406 1.00 95.56 190 ARG A N 1
ATOM 1485 C CA . ARG A 1 190 ? -0.306 -5.458 11.118 1.00 95.56 190 ARG A CA 1
ATOM 1486 C C . ARG A 1 190 ? -0.301 -4.171 10.292 1.00 95.56 190 ARG A C 1
ATOM 1488 O O . ARG A 1 190 ? 0.043 -4.233 9.118 1.00 95.56 190 ARG A O 1
ATOM 1495 N N . ASP A 1 191 ? -0.641 -3.030 10.890 1.00 96.00 191 ASP A N 1
ATOM 1496 C CA . ASP A 1 191 ? -0.616 -1.735 10.200 1.00 96.00 191 ASP A CA 1
ATOM 1497 C C . ASP A 1 191 ? 0.796 -1.354 9.751 1.00 96.00 191 ASP A C 1
ATOM 1499 O O . ASP A 1 191 ? 0.965 -0.889 8.633 1.00 96.00 191 ASP A O 1
ATOM 1503 N N . GLN A 1 192 ? 1.825 -1.635 10.554 1.00 95.38 192 GLN A N 1
ATOM 1504 C CA . GLN A 1 192 ? 3.222 -1.404 10.176 1.00 95.38 192 GLN A CA 1
ATOM 1505 C C . GLN A 1 192 ? 3.611 -2.173 8.909 1.00 95.38 192 GLN A C 1
ATOM 1507 O O . GLN A 1 192 ? 4.250 -1.607 8.025 1.00 95.38 192 GLN A O 1
ATOM 1512 N N . LYS A 1 193 ? 3.180 -3.435 8.774 1.00 95.38 193 LYS A N 1
ATOM 1513 C CA . LYS A 1 193 ? 3.403 -4.217 7.546 1.00 95.38 193 LYS A CA 1
ATOM 1514 C C . LYS A 1 193 ? 2.680 -3.615 6.342 1.00 95.38 193 LYS A C 1
ATOM 1516 O O . LYS A 1 193 ? 3.265 -3.524 5.269 1.00 95.38 193 LYS A O 1
ATOM 1521 N N . LEU A 1 194 ? 1.432 -3.179 6.520 1.00 95.75 194 LEU A N 1
ATOM 1522 C CA . LEU A 1 194 ? 0.666 -2.521 5.456 1.00 95.75 194 LEU A CA 1
ATOM 1523 C C . LEU A 1 194 ? 1.283 -1.172 5.065 1.00 95.75 194 LEU A C 1
ATOM 1525 O O . LEU A 1 194 ? 1.381 -0.859 3.885 1.00 95.75 194 LEU A O 1
ATOM 1529 N N . SER A 1 195 ? 1.763 -0.406 6.044 1.00 94.94 195 SER A N 1
ATOM 1530 C CA . SER A 1 195 ? 2.488 0.847 5.839 1.00 94.94 195 SER A CA 1
ATOM 1531 C C . SER A 1 195 ? 3.782 0.624 5.052 1.00 94.94 195 SER A C 1
ATOM 1533 O O . SER A 1 195 ? 4.055 1.359 4.109 1.00 94.94 195 SER A O 1
ATOM 1535 N N . ALA A 1 196 ? 4.547 -0.426 5.368 1.00 94.19 196 ALA A N 1
ATOM 1536 C CA . ALA A 1 196 ? 5.761 -0.779 4.631 1.00 94.19 196 ALA A CA 1
ATOM 1537 C C . ALA A 1 196 ? 5.468 -1.160 3.167 1.00 94.19 196 ALA A C 1
ATOM 1539 O O . ALA A 1 196 ? 6.147 -0.682 2.261 1.00 94.19 196 ALA A O 1
ATOM 1540 N N . LEU A 1 197 ? 4.413 -1.947 2.916 1.00 94.56 197 LEU A N 1
ATOM 1541 C CA . LEU A 1 197 ? 3.953 -2.234 1.549 1.00 94.56 197 LEU A CA 1
ATOM 1542 C C . LEU A 1 197 ? 3.555 -0.950 0.813 1.00 94.56 197 LEU A C 1
ATOM 1544 O O . LEU A 1 197 ? 3.912 -0.748 -0.346 1.00 94.56 197 LEU A O 1
ATOM 1548 N N . GLN A 1 198 ? 2.857 -0.052 1.504 1.00 94.69 198 GLN A N 1
ATOM 1549 C CA . GLN A 1 198 ? 2.445 1.229 0.951 1.00 94.69 198 GLN A CA 1
ATOM 1550 C C . GLN A 1 198 ? 3.645 2.127 0.600 1.00 94.69 198 GLN A C 1
ATOM 1552 O O . GLN A 1 198 ? 3.627 2.799 -0.428 1.00 94.69 198 GLN A O 1
ATOM 1557 N N . GLN A 1 199 ? 4.712 2.101 1.404 1.00 94.19 199 GLN A N 1
ATOM 1558 C CA . GLN A 1 199 ? 5.971 2.794 1.105 1.00 94.19 199 GLN A CA 1
ATOM 1559 C C . GLN A 1 199 ? 6.665 2.220 -0.133 1.00 94.19 199 GLN A C 1
ATOM 1561 O O . GLN A 1 199 ? 7.185 2.981 -0.945 1.00 94.19 199 GLN A O 1
ATOM 1566 N N . GLN A 1 200 ? 6.641 0.899 -0.314 1.00 94.44 200 GLN A N 1
ATOM 1567 C CA . GLN A 1 200 ? 7.203 0.262 -1.504 1.00 94.44 200 GLN A CA 1
ATOM 1568 C C . GLN A 1 200 ? 6.428 0.650 -2.775 1.00 94.44 200 GLN A C 1
ATOM 1570 O O . GLN A 1 200 ? 7.041 0.968 -3.794 1.00 94.44 200 GLN A O 1
ATOM 1575 N N . ILE A 1 201 ? 5.092 0.708 -2.702 1.00 95.00 201 ILE A N 1
ATOM 1576 C CA . ILE A 1 201 ? 4.245 1.213 -3.796 1.00 95.00 201 ILE A CA 1
ATOM 1577 C C . ILE A 1 201 ? 4.590 2.678 -4.100 1.00 95.00 201 ILE A C 1
ATOM 1579 O O . ILE A 1 201 ? 4.828 3.022 -5.257 1.00 95.00 201 ILE A O 1
ATOM 1583 N N . ALA A 1 202 ? 4.694 3.528 -3.076 1.00 94.44 202 ALA A N 1
ATOM 1584 C CA . ALA A 1 202 ? 5.064 4.933 -3.243 1.00 94.44 202 ALA A CA 1
ATOM 1585 C C . ALA A 1 202 ? 6.438 5.108 -3.914 1.00 94.44 202 ALA A C 1
ATOM 1587 O O . ALA A 1 202 ? 6.574 5.922 -4.826 1.00 94.44 202 ALA A O 1
ATOM 1588 N N . ALA A 1 203 ? 7.439 4.316 -3.521 1.00 95.06 203 ALA A N 1
ATOM 1589 C CA . ALA A 1 203 ? 8.766 4.348 -4.133 1.00 95.06 203 ALA A CA 1
ATOM 1590 C C . ALA A 1 203 ? 8.743 3.888 -5.601 1.00 95.06 203 ALA A C 1
ATOM 1592 O O . ALA A 1 203 ? 9.387 4.497 -6.455 1.00 95.06 203 ALA A O 1
ATOM 1593 N N . SER A 1 204 ? 7.957 2.855 -5.930 1.00 94.31 204 SER A N 1
ATOM 1594 C CA . SER A 1 204 ? 7.786 2.421 -7.325 1.00 94.31 204 SER A CA 1
ATOM 1595 C C . SER A 1 204 ? 7.153 3.515 -8.194 1.00 94.31 204 SER A C 1
ATOM 1597 O O . SER A 1 204 ? 7.604 3.771 -9.311 1.00 94.31 204 SER A O 1
ATOM 1599 N N . LEU A 1 205 ? 6.168 4.232 -7.648 1.00 95.38 205 LEU A N 1
ATOM 1600 C CA . LEU A 1 205 ? 5.519 5.355 -8.311 1.00 95.38 205 LEU A CA 1
ATOM 1601 C C . LEU A 1 205 ? 6.462 6.557 -8.465 1.00 95.38 205 LEU A C 1
ATOM 1603 O O . LEU A 1 205 ? 6.429 7.214 -9.501 1.00 95.38 205 LEU A O 1
ATOM 1607 N N . ALA A 1 206 ? 7.345 6.805 -7.491 1.00 95.19 206 ALA A N 1
ATOM 1608 C CA . ALA A 1 206 ? 8.402 7.809 -7.602 1.00 95.19 206 ALA A CA 1
ATOM 1609 C C . ALA A 1 206 ? 9.382 7.498 -8.744 1.00 95.19 206 ALA A C 1
ATOM 1611 O O . ALA A 1 206 ? 9.754 8.391 -9.500 1.00 95.19 206 ALA A O 1
ATOM 1612 N N . ALA A 1 207 ? 9.780 6.235 -8.910 1.00 95.00 207 ALA A N 1
ATOM 1613 C CA . ALA A 1 207 ? 10.650 5.834 -10.015 1.00 95.00 207 ALA A CA 1
ATOM 1614 C C . ALA A 1 207 ? 9.979 6.064 -11.383 1.00 95.00 207 ALA A C 1
ATOM 1616 O O . ALA A 1 207 ? 10.589 6.617 -12.298 1.00 95.00 207 ALA A O 1
ATOM 1617 N N . MET A 1 208 ? 8.701 5.693 -11.514 1.00 94.31 208 MET A N 1
ATOM 1618 C CA . MET A 1 208 ? 7.932 5.921 -12.743 1.00 94.31 208 MET A CA 1
ATOM 1619 C C . MET A 1 208 ? 7.701 7.410 -13.027 1.00 94.31 208 MET A C 1
ATOM 1621 O O . MET A 1 208 ? 7.779 7.832 -14.180 1.00 94.31 208 MET A O 1
ATOM 1625 N N . SER A 1 209 ? 7.443 8.221 -11.997 1.00 92.88 209 SER A N 1
ATOM 1626 C CA . SER A 1 209 ? 7.233 9.661 -12.164 1.00 92.88 209 SER A CA 1
ATOM 1627 C C . SER A 1 209 ? 8.517 10.389 -12.554 1.00 92.88 209 SER A C 1
ATOM 1629 O O . SER A 1 209 ? 8.461 11.288 -13.393 1.00 92.88 209 SER A O 1
ATOM 1631 N N . GLN A 1 210 ? 9.675 9.967 -12.036 1.00 92.38 210 GLN A N 1
ATOM 1632 C CA . GLN A 1 210 ? 10.984 10.442 -12.494 1.00 92.38 210 GLN A CA 1
ATOM 1633 C C . GLN A 1 210 ? 11.189 10.140 -13.981 1.00 92.38 210 GLN A C 1
ATOM 1635 O O . GLN A 1 210 ? 11.579 11.032 -14.732 1.00 92.38 210 GLN A O 1
ATOM 1640 N N . LEU A 1 211 ? 10.858 8.921 -14.422 1.00 92.00 211 LEU A N 1
ATOM 1641 C CA . LEU A 1 211 ? 10.960 8.538 -15.830 1.00 92.00 211 LEU A CA 1
ATOM 1642 C C . LEU A 1 211 ? 10.036 9.379 -16.720 1.00 92.00 211 LEU A C 1
ATOM 1644 O O . LEU A 1 211 ? 10.502 9.949 -17.701 1.00 92.00 211 LEU A O 1
ATOM 1648 N N . ILE A 1 212 ? 8.752 9.520 -16.366 1.00 91.69 212 ILE A N 1
ATOM 1649 C CA . ILE A 1 212 ? 7.819 10.371 -17.124 1.00 91.69 212 ILE A CA 1
ATOM 1650 C C . ILE A 1 212 ? 8.326 11.815 -17.170 1.00 91.69 212 ILE A C 1
ATOM 1652 O O . ILE A 1 212 ? 8.306 12.431 -18.231 1.00 91.69 212 ILE A O 1
ATOM 1656 N N . THR A 1 213 ? 8.798 12.351 -16.043 1.00 91.88 213 THR A N 1
ATOM 1657 C CA . THR A 1 213 ? 9.301 13.729 -15.970 1.00 91.88 213 THR A CA 1
ATOM 1658 C C . THR A 1 213 ? 10.490 13.921 -16.905 1.00 91.88 213 THR A C 1
ATOM 1660 O O . THR A 1 213 ? 10.466 14.856 -17.699 1.00 91.88 213 THR A O 1
ATOM 1663 N N . ALA A 1 214 ? 11.463 13.003 -16.889 1.00 90.94 214 ALA A N 1
ATOM 1664 C CA . ALA A 1 214 ? 12.611 13.031 -17.795 1.00 90.94 214 ALA A CA 1
ATOM 1665 C C . ALA A 1 214 ? 12.181 12.983 -19.272 1.00 90.94 214 ALA A C 1
ATOM 1667 O O . ALA A 1 214 ? 12.680 13.737 -20.096 1.00 90.94 214 ALA A O 1
ATOM 1668 N N . MET A 1 215 ? 11.190 12.157 -19.618 1.00 90.38 215 MET A N 1
ATOM 1669 C CA . MET A 1 215 ? 10.676 12.068 -20.992 1.00 90.38 215 MET A CA 1
ATOM 1670 C C . MET A 1 215 ? 9.885 13.305 -21.442 1.00 90.38 215 MET A C 1
ATOM 1672 O O . MET A 1 215 ? 9.765 13.562 -22.641 1.00 90.38 215 MET A O 1
ATOM 1676 N N . LEU A 1 216 ? 9.292 14.044 -20.503 1.00 90.06 216 LEU A N 1
ATOM 1677 C CA . LEU A 1 216 ? 8.600 15.300 -20.789 1.00 90.06 216 LEU A CA 1
ATOM 1678 C C . LEU A 1 216 ? 9.585 16.464 -20.937 1.00 90.06 216 LEU A C 1
ATOM 1680 O O . LEU A 1 216 ? 9.346 17.344 -21.764 1.00 90.06 216 LEU A O 1
ATOM 1684 N N . THR A 1 217 ? 10.681 16.466 -20.173 1.00 89.56 217 THR A N 1
ATOM 1685 C CA . THR A 1 217 ? 11.746 17.473 -20.290 1.00 89.56 217 THR A CA 1
ATOM 1686 C C . THR A 1 217 ? 12.607 17.246 -21.528 1.00 89.56 217 THR A C 1
ATOM 1688 O O . THR A 1 217 ? 12.896 18.195 -22.257 1.00 89.56 217 THR A O 1
ATOM 1691 N N . ASP A 1 218 ? 12.956 15.993 -21.815 1.00 80.38 218 ASP A N 1
ATOM 1692 C CA . ASP A 1 218 ? 13.839 15.628 -22.918 1.00 80.38 218 ASP A CA 1
ATOM 1693 C C . ASP A 1 218 ? 13.022 15.511 -24.213 1.00 80.38 218 ASP A C 1
ATOM 1695 O O . ASP A 1 218 ? 12.382 14.500 -24.504 1.00 80.38 218 ASP A O 1
ATOM 1699 N N . GLY A 1 219 ? 13.005 16.584 -25.006 1.00 66.62 219 GLY A N 1
ATOM 1700 C CA . GLY A 1 219 ? 12.367 16.589 -26.329 1.00 66.62 219 GLY A CA 1
ATOM 1701 C C . GLY A 1 219 ? 10.852 16.825 -26.327 1.00 66.62 219 GLY A C 1
ATOM 1702 O O . GLY A 1 219 ? 10.186 16.502 -27.311 1.00 66.62 219 GLY A O 1
ATOM 1703 N N . GLY A 1 220 ? 10.291 17.380 -25.246 1.00 73.19 220 GLY A N 1
ATOM 1704 C CA . GLY A 1 220 ? 8.911 17.884 -25.215 1.00 73.19 220 GLY A CA 1
ATOM 1705 C C . GLY A 1 220 ? 7.825 16.815 -25.388 1.00 73.19 220 GLY A C 1
ATOM 1706 O O . GLY A 1 220 ? 6.741 17.116 -25.891 1.00 73.19 220 GLY A O 1
ATOM 1707 N N . GLY A 1 221 ? 8.099 15.562 -25.003 1.00 74.12 221 GLY A N 1
ATOM 1708 C CA . GLY A 1 221 ? 7.114 14.476 -25.040 1.00 74.12 221 GLY A CA 1
ATOM 1709 C C . GLY A 1 221 ? 7.022 13.705 -26.363 1.00 74.12 221 GLY A C 1
ATOM 1710 O O . GLY A 1 221 ? 5.963 13.156 -26.678 1.00 74.12 221 GLY A O 1
ATOM 1711 N N . GLY A 1 222 ? 8.110 13.621 -27.138 1.00 75.94 222 GLY A N 1
ATOM 1712 C CA . GLY A 1 222 ? 8.160 12.858 -28.398 1.00 75.94 222 GLY A CA 1
ATOM 1713 C C . GLY A 1 222 ? 7.830 11.360 -28.258 1.00 75.94 222 GLY A C 1
ATOM 1714 O O . GLY A 1 222 ? 7.237 10.765 -29.156 1.00 75.94 222 GLY A O 1
ATOM 1715 N N . ASN A 1 223 ? 8.102 10.756 -27.098 1.00 81.88 223 ASN A N 1
ATOM 1716 C CA . ASN A 1 223 ? 7.885 9.328 -26.828 1.00 81.88 223 ASN A CA 1
ATOM 1717 C C . ASN A 1 223 ? 6.490 9.028 -26.243 1.00 81.88 223 ASN A C 1
ATOM 1719 O O . ASN A 1 223 ? 6.350 8.422 -25.177 1.00 81.88 223 ASN A O 1
ATOM 1723 N N . ARG A 1 224 ? 5.437 9.448 -26.955 1.00 87.31 224 ARG A N 1
ATOM 1724 C CA . ARG A 1 224 ? 4.035 9.380 -26.494 1.00 87.31 224 ARG A CA 1
ATOM 1725 C C . ARG A 1 224 ? 3.574 7.987 -26.056 1.00 87.31 224 ARG A C 1
ATOM 1727 O O . ARG A 1 224 ? 2.837 7.882 -25.082 1.00 87.31 224 ARG A O 1
ATOM 1734 N N . GLN A 1 225 ? 4.007 6.928 -26.740 1.00 90.44 225 GLN A N 1
ATOM 1735 C CA . GLN A 1 225 ? 3.610 5.553 -26.406 1.00 90.44 225 GLN A CA 1
ATOM 1736 C C . GLN A 1 225 ? 4.148 5.112 -25.039 1.00 90.44 225 GLN A C 1
ATOM 1738 O O . GLN A 1 225 ? 3.392 4.606 -24.215 1.00 90.44 225 GLN A O 1
ATOM 1743 N N . HIS A 1 226 ? 5.429 5.362 -24.764 1.00 89.88 226 HIS A N 1
ATOM 1744 C CA . HIS A 1 226 ? 6.035 5.057 -23.467 1.00 89.88 226 HIS A CA 1
ATOM 1745 C C . HIS A 1 226 ? 5.399 5.887 -22.349 1.00 89.88 226 HIS A C 1
ATOM 1747 O O . HIS A 1 226 ? 5.072 5.343 -21.298 1.00 89.88 226 HIS A O 1
ATOM 1753 N N . ILE A 1 227 ? 5.151 7.179 -22.599 1.00 91.56 227 ILE A N 1
ATOM 1754 C CA . ILE A 1 227 ? 4.448 8.046 -21.645 1.00 91.56 227 ILE A CA 1
ATOM 1755 C C . ILE A 1 227 ? 3.056 7.479 -21.347 1.00 91.56 227 ILE A C 1
ATOM 1757 O O . ILE A 1 227 ? 2.684 7.413 -20.181 1.00 91.56 227 ILE A O 1
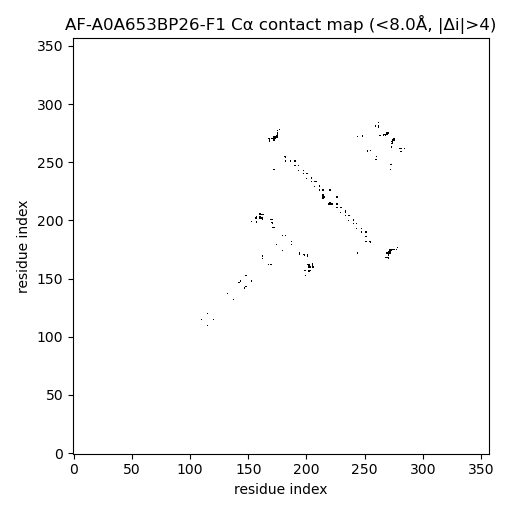ATOM 1761 N N . SER A 1 228 ? 2.314 7.015 -22.361 1.00 93.56 228 SER A N 1
ATOM 1762 C CA . SER A 1 228 ? 1.001 6.387 -22.166 1.00 93.56 228 SER A CA 1
ATOM 1763 C C . SER A 1 228 ? 1.093 5.138 -21.292 1.00 93.56 228 SER A C 1
ATOM 1765 O O . SER A 1 228 ? 0.384 5.053 -20.296 1.00 93.56 228 SER A O 1
ATOM 1767 N N . LEU A 1 229 ? 2.001 4.206 -21.607 1.00 93.81 229 LEU A N 1
ATOM 1768 C CA . LEU A 1 229 ? 2.157 2.954 -20.858 1.00 93.81 229 LEU A CA 1
ATOM 1769 C C . LEU A 1 229 ? 2.525 3.199 -19.389 1.00 93.81 229 LEU A C 1
ATOM 1771 O O . LEU A 1 229 ? 1.922 2.618 -18.486 1.00 93.81 229 LEU A O 1
ATOM 1775 N N . ILE A 1 230 ? 3.493 4.085 -19.137 1.00 94.50 230 ILE A N 1
ATOM 1776 C CA . ILE A 1 230 ? 3.922 4.403 -17.771 1.00 94.50 230 ILE A CA 1
ATOM 1777 C C . ILE A 1 230 ? 2.825 5.180 -17.037 1.00 94.50 230 ILE A C 1
ATOM 1779 O O . ILE A 1 230 ? 2.616 4.961 -15.845 1.00 94.50 230 ILE A O 1
ATOM 1783 N N . ASN A 1 231 ? 2.096 6.065 -17.720 1.00 94.94 231 ASN A N 1
ATOM 1784 C CA . ASN A 1 231 ? 0.966 6.780 -17.135 1.00 94.94 231 ASN A CA 1
ATOM 1785 C C . ASN A 1 231 ? -0.167 5.823 -16.746 1.00 94.94 231 ASN A C 1
ATOM 1787 O O . ASN A 1 231 ? -0.696 5.936 -15.643 1.00 94.94 231 ASN A O 1
ATOM 1791 N N . ASP A 1 232 ? -0.505 4.851 -17.593 1.00 95.56 232 ASP A N 1
ATOM 1792 C CA . ASP A 1 232 ? -1.530 3.854 -17.278 1.00 95.56 232 ASP A CA 1
ATOM 1793 C C . ASP A 1 232 ? -1.116 3.006 -16.064 1.00 95.56 232 ASP A C 1
ATOM 1795 O O . ASP A 1 232 ? -1.891 2.864 -15.114 1.00 95.56 232 ASP A O 1
ATOM 1799 N N . ALA A 1 233 ? 0.144 2.555 -16.015 1.00 95.62 233 ALA A N 1
ATOM 1800 C CA . ALA A 1 233 ? 0.698 1.853 -14.855 1.00 95.62 233 ALA A CA 1
ATOM 1801 C C . ALA A 1 233 ? 0.712 2.726 -13.581 1.00 95.62 233 ALA A C 1
ATOM 1803 O O . ALA A 1 233 ? 0.353 2.262 -12.497 1.00 95.62 233 ALA A O 1
ATOM 1804 N N . SER A 1 234 ? 1.057 4.011 -13.709 1.00 95.25 234 SER A N 1
ATOM 1805 C CA . SER A 1 234 ? 1.071 4.982 -12.607 1.00 95.25 234 SER A CA 1
ATOM 1806 C C . SER A 1 234 ? -0.324 5.256 -12.056 1.00 95.25 234 SER A C 1
ATOM 1808 O O . SER A 1 234 ? -0.497 5.317 -10.842 1.00 95.25 234 SER A O 1
ATOM 1810 N N . ARG A 1 235 ? -1.340 5.376 -12.919 1.00 96.12 235 ARG A N 1
ATOM 1811 C CA . ARG A 1 235 ? -2.745 5.546 -12.513 1.00 96.12 235 ARG A CA 1
ATOM 1812 C C . ARG A 1 235 ? -3.265 4.327 -11.758 1.00 96.12 235 ARG A C 1
ATOM 1814 O O . ARG A 1 235 ? -3.937 4.496 -10.742 1.00 96.12 235 ARG A O 1
ATOM 1821 N N . LEU A 1 236 ? -2.923 3.119 -12.207 1.00 96.62 236 LEU A N 1
ATOM 1822 C CA . LEU A 1 236 ? -3.255 1.890 -11.484 1.00 96.62 236 LEU A CA 1
ATOM 1823 C C . LEU A 1 236 ? -2.550 1.834 -10.124 1.00 96.62 236 LEU A C 1
ATOM 1825 O O . LEU A 1 236 ? -3.200 1.556 -9.120 1.00 96.62 236 LEU A O 1
ATOM 1829 N N . LEU A 1 237 ? -1.258 2.166 -10.051 1.00 94.94 237 LEU A N 1
ATOM 1830 C CA . LEU A 1 237 ? -0.520 2.170 -8.783 1.00 94.94 237 LEU A CA 1
ATOM 1831 C C . LEU A 1 237 ? -1.001 3.260 -7.813 1.00 94.94 237 LEU A C 1
ATOM 1833 O O . LEU A 1 237 ? -1.082 3.008 -6.612 1.00 94.94 237 LEU A O 1
ATOM 1837 N N . LEU A 1 238 ? -1.401 4.431 -8.315 1.00 94.81 238 LEU A N 1
ATOM 1838 C CA . LEU A 1 238 ? -2.085 5.468 -7.534 1.00 94.81 238 LEU A CA 1
ATOM 1839 C C . LEU A 1 238 ? -3.414 4.962 -6.964 1.00 94.81 238 LEU A C 1
ATOM 1841 O O . LEU A 1 238 ? -3.714 5.216 -5.797 1.00 94.81 238 LEU A O 1
ATOM 1845 N N . ASN A 1 239 ? -4.193 4.221 -7.758 1.00 95.12 239 ASN A N 1
ATOM 1846 C CA . ASN A 1 239 ? -5.426 3.609 -7.276 1.00 95.12 239 ASN A CA 1
ATOM 1847 C C . ASN A 1 239 ? -5.145 2.560 -6.187 1.00 95.12 239 ASN A C 1
ATOM 1849 O O . ASN A 1 239 ? -5.757 2.606 -5.125 1.00 95.12 239 ASN A O 1
ATOM 1853 N N . VAL A 1 240 ? -4.152 1.686 -6.381 1.00 95.50 240 VAL A N 1
ATOM 1854 C CA . VAL A 1 240 ? -3.737 0.709 -5.356 1.00 95.50 240 VAL A CA 1
ATOM 1855 C C . VAL A 1 240 ? -3.277 1.413 -4.074 1.00 95.50 240 VAL A C 1
ATOM 1857 O O . VAL A 1 240 ? -3.612 0.977 -2.974 1.00 95.50 240 VAL A O 1
ATOM 1860 N N . LEU A 1 241 ? -2.545 2.526 -4.179 1.00 92.94 241 LEU A N 1
ATOM 1861 C CA . LEU A 1 241 ? -2.123 3.329 -3.028 1.00 92.94 241 LEU A CA 1
ATOM 1862 C C . LEU A 1 241 ? -3.328 3.906 -2.260 1.00 92.94 241 LEU A C 1
ATOM 1864 O O . LEU A 1 241 ? -3.353 3.902 -1.022 1.00 92.94 241 LEU A O 1
ATOM 1868 N N . HIS A 1 242 ? -4.341 4.376 -2.991 1.00 92.62 242 HIS A N 1
ATOM 1869 C CA . HIS A 1 242 ? -5.601 4.843 -2.421 1.00 92.62 242 HIS A CA 1
ATOM 1870 C C . HIS A 1 242 ? -6.349 3.704 -1.712 1.00 92.62 242 HIS A C 1
ATOM 1872 O O . HIS A 1 242 ? -6.675 3.827 -0.529 1.00 92.62 242 HIS A O 1
ATOM 1878 N N . GLU A 1 243 ? -6.546 2.571 -2.388 1.00 93.69 243 GLU A N 1
ATOM 1879 C CA . GLU A 1 243 ? -7.205 1.378 -1.845 1.00 93.69 243 GLU A CA 1
ATOM 1880 C C . GLU A 1 243 ? -6.491 0.837 -0.604 1.00 93.69 243 GLU A C 1
ATOM 1882 O O . GLU A 1 243 ? -7.145 0.516 0.387 1.00 93.69 243 GLU A O 1
ATOM 1887 N N . GLN A 1 244 ? -5.154 0.813 -0.595 1.00 93.56 244 GLN A N 1
ATOM 1888 C CA . GLN A 1 244 ? -4.366 0.453 0.587 1.00 93.56 244 GLN A CA 1
ATOM 1889 C C . GLN A 1 244 ? -4.645 1.389 1.760 1.00 93.56 244 GLN A C 1
ATOM 1891 O O . GLN A 1 244 ? -4.792 0.937 2.897 1.00 93.56 244 GLN A O 1
ATOM 1896 N N . THR A 1 245 ? -4.780 2.690 1.506 1.00 92.62 245 THR A N 1
ATOM 1897 C CA . THR A 1 245 ? -5.108 3.646 2.567 1.00 92.62 245 THR A CA 1
ATOM 1898 C C . THR A 1 245 ? -6.506 3.405 3.130 1.00 92.62 245 THR A C 1
ATOM 1900 O O . THR A 1 245 ? -6.692 3.394 4.350 1.00 92.62 245 THR A O 1
ATOM 1903 N N . VAL A 1 246 ? -7.487 3.164 2.258 1.00 91.94 246 VAL A N 1
ATOM 1904 C CA . VAL A 1 246 ? -8.862 2.824 2.652 1.00 91.94 246 VAL A CA 1
ATOM 1905 C C . VAL A 1 246 ? -8.893 1.510 3.438 1.00 91.94 246 VAL A C 1
ATOM 1907 O O . VAL A 1 246 ? -9.525 1.441 4.494 1.00 91.94 246 VAL A O 1
ATOM 1910 N N . ALA A 1 247 ? -8.155 0.492 2.994 1.00 93.19 247 ALA A N 1
ATOM 1911 C CA . ALA A 1 247 ? -8.047 -0.794 3.674 1.00 93.19 247 ALA A CA 1
ATOM 1912 C C . ALA A 1 247 ? -7.405 -0.655 5.063 1.00 93.19 247 ALA A C 1
ATOM 1914 O O . ALA A 1 247 ? -7.951 -1.166 6.043 1.00 93.19 247 ALA A O 1
ATOM 1915 N N . ARG A 1 248 ? -6.294 0.090 5.184 1.00 94.00 248 ARG A N 1
ATOM 1916 C CA . ARG A 1 248 ? -5.648 0.396 6.474 1.00 94.00 248 ARG A CA 1
ATOM 1917 C C . ARG A 1 248 ? -6.612 1.095 7.430 1.00 94.00 248 ARG A C 1
ATOM 1919 O O . ARG A 1 248 ? -6.757 0.661 8.576 1.00 94.00 248 ARG A O 1
ATOM 1926 N N . ARG A 1 249 ? -7.329 2.122 6.951 1.00 92.19 249 ARG A N 1
ATOM 1927 C CA . ARG A 1 249 ? -8.379 2.811 7.721 1.00 92.19 249 ARG A CA 1
ATOM 1928 C C . ARG A 1 249 ? -9.442 1.829 8.201 1.00 92.19 249 ARG A C 1
ATOM 1930 O O . ARG A 1 249 ? -9.721 1.800 9.395 1.00 92.19 249 ARG A O 1
ATOM 1937 N N . GLY A 1 250 ? -9.996 1.010 7.308 1.00 91.56 250 GLY A N 1
ATOM 1938 C CA . GLY A 1 250 ? -11.042 0.039 7.635 1.00 91.56 250 GLY A CA 1
ATOM 1939 C C . GLY A 1 250 ? -10.597 -0.982 8.683 1.00 91.56 250 GLY A C 1
ATOM 1940 O O . GLY A 1 250 ? -11.266 -1.160 9.699 1.00 91.56 250 GLY A O 1
ATOM 1941 N N . LEU A 1 251 ? -9.432 -1.604 8.489 1.00 92.94 251 LEU A N 1
ATOM 1942 C CA . LEU A 1 251 ? -8.900 -2.624 9.397 1.00 92.94 251 LEU A CA 1
ATOM 1943 C C . LEU A 1 251 ? -8.632 -2.089 10.807 1.00 92.94 251 LEU A C 1
ATOM 1945 O O . LEU A 1 251 ? -8.869 -2.796 11.789 1.00 92.94 251 LEU A O 1
ATOM 1949 N N . LEU A 1 252 ? -8.159 -0.848 10.926 1.00 93.00 252 LEU A N 1
ATOM 1950 C CA . LEU A 1 252 ? -7.988 -0.199 12.225 1.00 93.00 252 LEU A CA 1
ATOM 1951 C C . LEU A 1 252 ? -9.334 0.229 12.818 1.00 93.00 252 LEU A C 1
ATOM 1953 O O . LE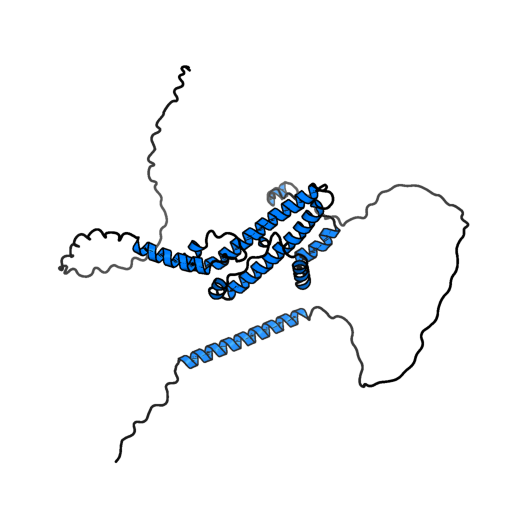U A 1 252 ? -9.598 -0.042 13.988 1.00 93.00 252 LEU A O 1
ATOM 1957 N N . ALA A 1 253 ? -10.207 0.829 12.007 1.00 90.25 253 ALA A N 1
ATOM 1958 C CA . ALA A 1 253 ? -11.492 1.368 12.436 1.00 90.25 253 ALA A CA 1
ATOM 1959 C C . ALA A 1 253 ? -12.445 0.302 12.994 1.00 90.25 253 ALA A C 1
ATOM 1961 O O . ALA A 1 253 ? -13.162 0.596 13.950 1.00 90.25 253 ALA A O 1
ATOM 1962 N N . ILE A 1 254 ? -12.418 -0.934 12.476 1.00 88.88 254 ILE A N 1
ATOM 1963 C CA . ILE A 1 254 ? -13.232 -2.059 12.985 1.00 88.88 254 ILE A CA 1
ATOM 1964 C C . ILE A 1 254 ? -13.015 -2.294 14.489 1.00 88.88 254 ILE A C 1
ATOM 1966 O O . ILE A 1 254 ? -13.935 -2.715 15.186 1.00 88.88 254 ILE A O 1
ATOM 1970 N N . ASN A 1 255 ? -11.820 -1.991 15.000 1.00 85.88 255 ASN A N 1
ATOM 1971 C CA . ASN A 1 255 ? -11.456 -2.202 16.403 1.00 85.88 255 ASN A CA 1
ATOM 1972 C C . ASN A 1 255 ? -11.710 -0.965 17.286 1.00 85.88 255 ASN A C 1
ATOM 1974 O O . ASN A 1 255 ? -11.366 -0.971 18.466 1.00 85.88 255 ASN A O 1
ATOM 1978 N N . LEU A 1 256 ? -12.298 0.094 16.724 1.00 89.75 256 LEU A N 1
ATOM 1979 C CA . LEU A 1 256 ? -12.599 1.358 17.396 1.00 89.75 256 LEU A CA 1
ATOM 1980 C C . LEU A 1 256 ? -14.115 1.544 17.572 1.00 89.75 256 LEU A C 1
ATOM 1982 O O . LEU A 1 256 ? -14.924 0.799 17.016 1.00 89.75 256 LEU A O 1
ATOM 1986 N N . SER A 1 257 ? -14.521 2.536 18.371 1.00 89.50 257 SER A N 1
ATOM 1987 C CA . SER A 1 257 ? -15.940 2.789 18.652 1.00 89.50 257 SER A CA 1
ATOM 1988 C C . SER A 1 257 ? -16.719 3.212 17.400 1.00 89.50 257 SER A C 1
ATOM 1990 O O . SER A 1 257 ? -16.186 3.859 16.500 1.00 89.50 257 SER A O 1
ATOM 1992 N N . LYS A 1 258 ? -18.020 2.901 17.356 1.00 87.31 258 LYS A N 1
ATOM 1993 C CA . LYS A 1 258 ? -18.903 3.322 16.252 1.00 87.31 258 LYS A CA 1
ATOM 1994 C C . LYS A 1 258 ? -18.961 4.845 16.107 1.00 87.31 258 LYS A C 1
ATOM 1996 O O . LYS A 1 258 ? -18.973 5.347 14.990 1.00 87.31 258 LYS A O 1
ATOM 2001 N N . ASP A 1 259 ? -18.925 5.569 17.224 1.00 83.94 259 ASP A N 1
ATOM 2002 C CA . ASP A 1 259 ? -18.898 7.036 17.225 1.00 83.94 259 ASP A CA 1
ATOM 2003 C C . ASP A 1 259 ? -17.626 7.560 16.554 1.00 83.94 259 ASP A C 1
ATOM 2005 O O . ASP A 1 259 ? -17.692 8.446 15.706 1.00 83.94 259 ASP A O 1
ATOM 2009 N N . PHE A 1 260 ? -16.474 6.941 16.845 1.00 87.00 260 PHE A N 1
ATOM 2010 C CA . PHE A 1 260 ? -15.230 7.244 16.147 1.00 87.00 260 PHE A CA 1
ATOM 2011 C C . PHE A 1 260 ? -15.360 6.983 14.644 1.00 87.00 260 PHE A C 1
ATOM 2013 O O . PHE A 1 260 ? -14.949 7.820 13.845 1.00 87.00 260 PHE A O 1
ATOM 2020 N N . GLN A 1 261 ? -15.933 5.845 14.250 1.00 85.69 261 GLN A N 1
ATOM 2021 C CA . GLN A 1 261 ? -16.105 5.507 12.837 1.00 85.69 261 GLN A CA 1
ATOM 2022 C C . GLN A 1 261 ? -16.964 6.555 12.121 1.00 85.69 261 GLN A C 1
ATOM 2024 O O . GLN A 1 261 ? -16.548 7.060 11.085 1.00 85.69 261 GLN A O 1
ATOM 2029 N N . ASN A 1 262 ? -18.103 6.947 12.698 1.00 83.75 262 ASN A N 1
ATOM 2030 C CA . ASN A 1 262 ? -19.008 7.947 12.119 1.00 83.75 262 ASN A CA 1
ATOM 2031 C C . ASN A 1 262 ? -18.328 9.306 11.917 1.00 83.75 262 ASN A C 1
ATOM 2033 O O . ASN A 1 262 ? -18.461 9.913 10.859 1.00 83.75 262 ASN A O 1
ATOM 2037 N N . VAL A 1 263 ? -17.544 9.756 12.900 1.00 84.25 263 VAL A N 1
ATOM 2038 C CA . VAL A 1 263 ? -16.782 11.010 12.797 1.00 84.25 263 VAL A CA 1
ATOM 2039 C C . VAL A 1 263 ? -15.731 10.937 11.688 1.00 84.25 263 VAL A C 1
ATOM 2041 O O . VAL A 1 263 ? -15.396 11.964 11.100 1.00 84.25 263 VAL A O 1
ATOM 2044 N N . ASN A 1 264 ? -15.206 9.743 11.392 1.00 82.69 264 ASN A N 1
ATOM 2045 C CA . ASN A 1 264 ? -14.039 9.524 10.540 1.00 82.69 264 ASN A CA 1
ATOM 2046 C C . ASN A 1 264 ? -14.325 8.839 9.188 1.00 82.69 264 ASN A C 1
ATOM 2048 O O . ASN A 1 264 ? -13.378 8.469 8.497 1.00 82.69 264 ASN A O 1
ATOM 2052 N N . GLN A 1 265 ? -15.591 8.692 8.787 1.00 74.25 265 GLN A N 1
ATOM 2053 C CA . GLN A 1 265 ? -15.974 7.994 7.549 1.00 74.25 265 GLN A CA 1
ATOM 2054 C C . GLN A 1 265 ? -15.490 8.695 6.269 1.00 74.25 265 GLN A C 1
ATOM 2056 O O . GLN A 1 265 ? -15.059 8.018 5.342 1.00 74.25 265 GLN A O 1
ATOM 2061 N N . ASN A 1 266 ? -15.511 10.032 6.224 1.00 73.25 266 ASN A N 1
ATOM 2062 C CA . ASN A 1 266 ? -15.243 10.813 5.008 1.00 73.25 266 ASN A CA 1
ATOM 2063 C C . ASN A 1 266 ? -14.158 11.869 5.243 1.00 73.25 266 ASN A C 1
ATOM 2065 O O . ASN A 1 266 ? -14.426 13.069 5.231 1.00 73.25 266 ASN A O 1
ATOM 2069 N N . ILE A 1 267 ? -12.931 11.425 5.513 1.00 79.69 267 ILE A N 1
ATOM 2070 C CA . ILE A 1 267 ? -11.787 12.327 5.705 1.00 79.69 267 ILE A CA 1
ATOM 2071 C C . ILE A 1 267 ? -10.964 12.343 4.423 1.00 79.69 267 ILE A C 1
ATOM 2073 O O . ILE A 1 267 ? -10.643 11.255 3.922 1.00 79.69 267 ILE A O 1
ATOM 2077 N N . PRO A 1 268 ? -10.559 13.524 3.925 1.00 74.25 268 PRO A N 1
ATOM 2078 C CA . PRO A 1 268 ? -9.580 13.586 2.853 1.00 74.25 268 PRO A CA 1
ATOM 2079 C C . PRO A 1 268 ? -8.303 12.819 3.226 1.00 74.25 268 PRO A C 1
ATOM 2081 O O . PRO A 1 268 ? -7.990 12.568 4.396 1.00 74.25 268 PRO A O 1
ATOM 2084 N N . LEU A 1 269 ? -7.598 12.360 2.201 1.00 70.44 269 LEU A N 1
ATOM 2085 C CA . LEU A 1 269 ? -6.267 11.803 2.379 1.00 70.44 269 LEU A CA 1
ATOM 2086 C C . LEU A 1 269 ? -5.308 12.952 2.667 1.00 70.44 269 LEU A C 1
ATOM 2088 O O . LEU A 1 269 ? -5.327 13.963 1.973 1.00 70.44 269 LEU A O 1
ATOM 2092 N N . ASP A 1 270 ? -4.512 12.784 3.711 1.00 78.00 270 ASP A N 1
ATOM 2093 C CA . ASP A 1 270 ? -3.592 13.791 4.220 1.00 78.00 270 ASP A CA 1
ATOM 2094 C C . ASP A 1 270 ? -2.328 13.086 4.737 1.00 78.00 270 ASP A C 1
ATOM 2096 O O . ASP A 1 270 ? -2.223 11.857 4.658 1.00 78.00 270 ASP A O 1
ATOM 2100 N N . SER A 1 271 ? -1.387 13.832 5.313 1.00 85.81 271 SER A N 1
ATOM 2101 C CA . SER A 1 271 ? -0.153 13.316 5.920 1.00 85.81 271 SER A CA 1
ATOM 2102 C C . SER A 1 271 ? -0.400 12.198 6.949 1.00 85.81 271 SER A C 1
ATOM 2104 O O . SER A 1 271 ? 0.450 11.323 7.152 1.00 85.81 271 SER A O 1
ATOM 2106 N N . PHE A 1 272 ? -1.569 12.207 7.599 1.00 90.12 272 PHE A N 1
ATOM 2107 C CA . PHE A 1 272 ? -1.983 11.221 8.595 1.00 90.12 272 PHE A CA 1
ATOM 2108 C C . PHE A 1 272 ? -3.162 10.370 8.132 1.00 90.12 272 PHE A C 1
ATOM 2110 O O . PHE A 1 272 ? -4.092 10.835 7.470 1.00 90.12 272 PHE A O 1
ATOM 2117 N N . LEU A 1 273 ? -3.172 9.113 8.578 1.00 90.56 273 LEU A N 1
ATOM 2118 C CA . LEU A 1 273 ? -4.144 8.109 8.172 1.00 90.56 273 LEU A CA 1
ATOM 2119 C C . LEU A 1 273 ? -5.576 8.542 8.496 1.00 90.56 273 LEU A C 1
ATOM 2121 O O . LEU A 1 273 ? -6.448 8.345 7.666 1.00 90.56 273 LEU A O 1
ATOM 2125 N N . PHE A 1 274 ? -5.825 9.188 9.634 1.00 89.94 274 PHE A N 1
ATOM 2126 C CA . PHE A 1 274 ? -7.132 9.744 10.011 1.00 89.94 274 PHE A CA 1
ATOM 2127 C C . PHE A 1 274 ? -7.147 11.288 10.012 1.00 89.94 274 PHE A C 1
ATOM 2129 O O . PHE A 1 274 ? -7.984 11.901 10.679 1.00 89.94 274 PHE A O 1
ATOM 2136 N N . GLY A 1 275 ? -6.243 11.909 9.245 1.00 88.06 275 GLY A N 1
ATOM 2137 C CA . GLY A 1 275 ? -6.087 13.363 9.123 1.00 88.06 275 GLY A CA 1
ATOM 2138 C C . GLY A 1 275 ? -5.337 14.002 10.295 1.00 88.06 275 GLY A C 1
ATOM 2139 O O . GLY A 1 275 ? -5.261 13.421 11.379 1.00 88.06 275 GLY A O 1
ATOM 2140 N N . GLU A 1 276 ? -4.772 15.191 10.080 1.00 85.88 276 GLU A N 1
ATOM 2141 C CA . GLU A 1 276 ? -3.994 15.924 11.095 1.00 85.88 276 GLU A CA 1
ATOM 2142 C C . GLU A 1 276 ? -4.849 16.309 12.317 1.00 85.88 276 GLU A C 1
ATOM 2144 O O . GLU A 1 276 ? -4.494 16.014 13.458 1.00 85.88 276 GLU A O 1
ATOM 2149 N N . ASN A 1 277 ? -6.055 16.836 12.085 1.00 84.75 277 ASN A N 1
ATOM 2150 C CA . ASN A 1 277 ? -6.928 17.387 13.134 1.00 84.75 277 ASN A CA 1
ATOM 2151 C C . ASN A 1 277 ? -7.846 16.343 13.795 1.00 84.75 277 ASN A C 1
ATOM 2153 O O . ASN A 1 277 ? -9.008 16.613 14.112 1.00 84.75 277 ASN A O 1
ATOM 2157 N N . LEU A 1 278 ? -7.356 15.113 13.980 1.00 87.81 278 LEU A N 1
ATOM 2158 C CA . LEU A 1 278 ? -8.148 14.020 14.551 1.00 87.81 278 LEU A CA 1
ATOM 2159 C C . LEU A 1 278 ? -8.645 14.342 15.969 1.00 87.81 278 LEU A C 1
ATOM 2161 O O . LEU A 1 278 ? -9.816 14.136 16.284 1.00 87.81 278 LEU A O 1
ATOM 2165 N N . GLU A 1 279 ? -7.758 14.837 16.832 1.00 86.00 279 GLU A N 1
ATOM 2166 C CA . GLU A 1 279 ? -8.077 15.126 18.235 1.00 86.00 279 GLU A CA 1
ATOM 2167 C C . GLU A 1 279 ? -9.136 16.215 18.380 1.00 86.00 279 GLU A C 1
ATOM 2169 O O . GLU A 1 279 ? -10.082 16.070 19.156 1.00 86.00 279 GLU A O 1
ATOM 2174 N N . GLU A 1 280 ? -8.991 17.290 17.612 1.00 88.56 280 GLU A N 1
ATOM 2175 C CA . GLU A 1 280 ? -9.933 18.404 17.591 1.00 88.56 280 GLU A CA 1
ATOM 2176 C C . GLU A 1 280 ? -11.305 17.938 17.118 1.00 88.56 280 GLU A C 1
ATOM 2178 O O . GLU A 1 280 ? -12.306 18.191 17.783 1.00 88.56 280 GLU A O 1
ATOM 2183 N N . ARG A 1 281 ? -11.359 17.147 16.042 1.00 88.31 281 ARG A N 1
ATOM 2184 C CA . ARG A 1 281 ? -12.613 16.581 15.531 1.00 88.31 281 ARG A CA 1
ATOM 2185 C C . ARG A 1 281 ? -13.312 15.681 16.544 1.00 88.31 281 ARG A C 1
ATOM 2187 O O . ARG A 1 281 ? -14.536 15.721 16.649 1.00 88.31 281 ARG A O 1
ATOM 2194 N N . LEU A 1 282 ? -12.563 14.898 17.321 1.00 88.75 282 LEU A N 1
ATOM 2195 C CA . LEU A 1 282 ? -13.144 14.073 18.383 1.00 88.75 282 LEU A CA 1
ATOM 2196 C C . LEU A 1 282 ? -13.689 14.908 19.549 1.00 88.75 282 LEU A C 1
ATOM 2198 O O . LEU A 1 282 ? -14.714 14.535 20.118 1.00 88.75 282 LEU A O 1
ATOM 2202 N N . LYS A 1 283 ? -13.040 16.023 19.905 1.00 89.44 283 LYS A N 1
ATOM 2203 C CA . LYS A 1 283 ? -13.553 16.966 20.916 1.00 89.44 283 LYS A CA 1
ATOM 2204 C C . LYS A 1 283 ? -14.822 17.657 20.416 1.00 89.44 283 LYS A C 1
ATOM 2206 O O . LYS A 1 283 ? -15.866 17.532 21.048 1.00 89.44 283 LYS A O 1
ATOM 2211 N N . LEU A 1 284 ? -14.762 18.242 19.219 1.00 87.75 284 LEU A N 1
ATOM 2212 C CA . LEU A 1 284 ? -15.894 18.907 18.571 1.00 87.75 284 LEU A CA 1
ATOM 2213 C C . LEU A 1 284 ? -17.098 17.973 18.419 1.00 87.75 284 LEU A C 1
ATOM 2215 O O . LEU A 1 284 ? -18.225 18.374 18.685 1.00 87.75 284 LEU A O 1
ATOM 2219 N N . SER A 1 285 ? -16.879 16.706 18.054 1.00 86.44 285 SER A N 1
ATOM 2220 C CA . SER A 1 285 ? -17.967 15.729 17.965 1.00 86.44 285 SER A CA 1
ATOM 2221 C C . SER A 1 285 ? -18.640 15.467 19.311 1.00 86.44 285 SER A C 1
ATOM 2223 O O . SER A 1 285 ? -19.854 15.279 19.343 1.00 86.44 285 SER A O 1
ATOM 2225 N N . LYS A 1 286 ? -17.886 15.428 20.415 1.00 88.19 286 LYS A N 1
ATOM 2226 C CA . LYS A 1 286 ? -18.460 15.234 21.755 1.00 88.19 286 LYS A CA 1
ATOM 2227 C C . LYS A 1 286 ? -19.273 16.451 22.187 1.00 88.19 286 LYS A C 1
ATOM 2229 O O . LYS A 1 286 ? -20.366 16.284 22.724 1.00 88.19 286 LYS A O 1
ATOM 2234 N N . ASP A 1 287 ? -18.778 17.650 21.900 1.00 88.94 287 ASP A N 1
ATOM 2235 C CA . ASP A 1 287 ? -19.469 18.904 22.213 1.00 88.94 287 ASP A CA 1
ATOM 2236 C C . ASP A 1 287 ? -20.746 19.069 21.367 1.00 88.94 287 ASP A C 1
ATOM 2238 O O . ASP A 1 287 ? -21.798 19.480 21.869 1.00 88.94 287 ASP A O 1
ATOM 2242 N N . LEU A 1 288 ? -20.703 18.661 20.094 1.00 87.06 288 LEU A N 1
ATOM 2243 C CA . LEU A 1 288 ? -21.871 18.592 19.212 1.00 87.06 288 LEU A CA 1
ATOM 2244 C C . LEU A 1 288 ? -22.895 17.552 19.681 1.00 87.06 288 LEU A C 1
ATOM 2246 O O . LEU A 1 288 ? -24.097 17.797 19.634 1.00 87.06 288 LEU A O 1
ATOM 2250 N N . GLU A 1 289 ? -22.452 16.397 20.177 1.00 87.81 289 GLU A N 1
ATOM 2251 C CA . GLU A 1 289 ? -23.366 15.389 20.718 1.00 87.81 289 GLU A CA 1
ATOM 2252 C C . GLU A 1 289 ? -24.014 15.866 22.028 1.00 87.81 289 GLU A C 1
ATOM 2254 O O . GLU A 1 289 ? -25.207 15.642 22.258 1.00 87.81 289 GLU A O 1
ATOM 2259 N N . ALA A 1 290 ? -23.251 16.556 22.881 1.00 87.81 290 ALA A N 1
ATOM 2260 C CA . ALA A 1 290 ? -23.754 17.160 24.108 1.00 87.81 290 ALA A CA 1
ATOM 2261 C C . ALA A 1 290 ? -24.786 18.262 23.817 1.00 87.81 290 ALA A C 1
ATOM 2263 O O . ALA A 1 290 ? -25.883 18.231 24.376 1.00 87.81 290 ALA A O 1
ATOM 2264 N N . SER A 1 291 ? -24.489 19.182 22.894 1.00 86.62 291 SER A N 1
ATOM 2265 C CA . SER A 1 291 ? -25.444 20.216 22.466 1.00 86.62 291 SER A CA 1
ATOM 2266 C C . SER A 1 291 ? -26.666 19.617 21.761 1.00 86.62 291 SER A C 1
ATOM 2268 O O . SER A 1 291 ? -27.798 19.993 22.063 1.00 86.62 291 SER A O 1
ATOM 2270 N N . GLY A 1 292 ? -26.485 18.594 20.923 1.00 88.06 292 GLY A N 1
ATOM 2271 C CA . GLY A 1 292 ? -27.579 17.863 20.285 1.00 88.06 292 GLY A CA 1
ATOM 2272 C C . GLY A 1 292 ? -28.523 17.180 21.283 1.00 88.06 292 GLY A C 1
ATOM 2273 O O . GLY A 1 292 ? -29.733 17.159 21.067 1.00 88.06 292 GLY A O 1
ATOM 2274 N N . LYS A 1 293 ? -28.013 16.662 22.410 1.00 86.56 293 LYS A N 1
ATOM 2275 C CA . LYS A 1 293 ? -28.852 16.102 23.490 1.00 86.56 293 LYS A CA 1
ATOM 2276 C C . LYS A 1 293 ? -29.711 17.161 24.182 1.00 86.56 293 LYS A C 1
ATOM 2278 O O . LYS A 1 293 ? -30.814 16.830 24.602 1.00 86.56 293 LYS A O 1
ATOM 2283 N N . ILE A 1 294 ? -29.228 18.400 24.283 1.00 82.81 294 ILE A N 1
ATOM 2284 C CA . ILE A 1 294 ? -29.993 19.529 24.837 1.00 82.81 294 ILE A CA 1
ATOM 2285 C C . ILE A 1 294 ? -31.091 19.962 23.855 1.00 82.81 294 ILE A C 1
ATOM 2287 O O . ILE A 1 294 ? -32.212 20.237 24.273 1.00 82.81 294 ILE A O 1
ATOM 2291 N N . LEU A 1 295 ? -30.782 19.983 22.554 1.00 81.38 295 LEU A N 1
ATOM 2292 C CA . LEU A 1 295 ? -31.713 20.396 21.496 1.00 81.38 295 LEU A CA 1
ATOM 2293 C C . LEU A 1 295 ? -32.762 19.335 21.142 1.00 81.38 295 LEU A C 1
ATOM 2295 O O . LEU A 1 295 ? -33.817 19.676 20.607 1.00 81.38 295 LEU A O 1
ATOM 2299 N N . LYS A 1 296 ? -32.501 18.049 21.417 1.00 80.94 296 LYS A N 1
ATOM 2300 C CA . LYS A 1 296 ? -33.492 16.984 21.223 1.00 80.94 296 LYS A CA 1
ATOM 2301 C C . LYS A 1 296 ? -34.714 17.273 22.089 1.00 80.94 296 LYS A C 1
ATOM 2303 O O . LYS A 1 296 ? -34.665 17.145 23.313 1.00 80.94 296 LYS A O 1
ATOM 2308 N N . ALA A 1 297 ? -35.824 17.624 21.437 1.00 71.88 297 ALA A N 1
ATOM 2309 C CA . ALA A 1 297 ? -37.119 17.733 22.087 1.00 71.88 297 ALA A CA 1
ATOM 2310 C C . ALA A 1 297 ? -37.373 16.443 22.877 1.00 71.88 297 ALA A C 1
ATOM 2312 O O . ALA A 1 297 ? -37.300 15.345 22.319 1.00 71.88 297 ALA A O 1
ATOM 2313 N N . LYS A 1 298 ? -37.632 16.563 24.187 1.00 68.94 298 LYS A N 1
ATOM 2314 C CA . LYS A 1 298 ? -38.092 15.420 24.979 1.00 68.94 298 LYS A CA 1
ATOM 2315 C C . LYS A 1 298 ? -39.324 14.874 24.276 1.00 68.94 298 LYS A C 1
ATOM 2317 O O . LYS A 1 298 ? -40.323 15.584 24.183 1.00 68.94 298 LYS A O 1
ATOM 2322 N N . GLU A 1 299 ? -39.253 13.631 23.809 1.00 61.28 299 GLU A N 1
ATOM 2323 C CA . GLU A 1 299 ? -40.448 12.905 23.403 1.00 61.28 299 GLU A CA 1
ATOM 2324 C C . GLU A 1 299 ? -41.432 13.007 24.566 1.00 61.28 299 GLU A C 1
ATOM 2326 O O . GLU A 1 299 ? -41.168 12.524 25.675 1.00 61.28 299 GLU A O 1
ATOM 2331 N N . GLN A 1 300 ? -42.537 13.717 24.338 1.00 60.25 300 GLN A N 1
ATOM 2332 C CA . GLN A 1 300 ? -43.657 13.695 25.254 1.00 60.25 300 GLN A CA 1
ATOM 2333 C C . GLN A 1 300 ? -44.120 12.245 25.261 1.00 60.25 300 GLN A C 1
ATOM 2335 O O . GLN A 1 300 ? -44.777 11.788 24.328 1.00 60.25 300 GLN A O 1
ATOM 2340 N N . LYS A 1 301 ? -43.710 11.485 26.282 1.00 57.47 301 LYS A N 1
ATOM 2341 C CA . LYS A 1 301 ? -44.296 10.175 26.538 1.00 57.47 301 LYS A CA 1
ATOM 2342 C C . LYS A 1 301 ? -45.793 10.422 26.624 1.00 57.47 301 LYS A C 1
ATOM 2344 O O . LYS A 1 301 ? -46.236 11.072 27.570 1.00 57.47 301 LYS A O 1
ATOM 2349 N N . ALA A 1 302 ? -46.537 9.939 25.627 1.00 64.81 302 ALA A N 1
ATOM 2350 C CA . ALA A 1 302 ? -47.986 9.935 25.686 1.00 64.81 302 ALA A CA 1
ATOM 2351 C C . ALA A 1 302 ? -48.373 9.359 27.057 1.00 64.81 302 ALA A C 1
ATOM 2353 O O . ALA A 1 302 ? -47.775 8.350 27.468 1.00 64.81 302 ALA A O 1
ATOM 2354 N N . PRO A 1 303 ? -49.266 10.023 27.811 1.00 63.09 303 PRO A N 1
ATOM 2355 C CA . PRO A 1 303 ? -49.634 9.562 29.136 1.00 63.09 303 PRO A CA 1
ATOM 2356 C C . PRO A 1 303 ? -50.058 8.101 29.015 1.00 63.09 303 PRO A C 1
ATOM 2358 O O . PRO A 1 303 ? -50.951 7.764 28.238 1.00 63.09 303 PRO A O 1
ATOM 2361 N N . LYS A 1 304 ? -49.362 7.215 29.737 1.00 60.62 304 LYS A N 1
ATOM 2362 C CA . LYS A 1 304 ? -49.796 5.826 29.853 1.00 60.62 304 LYS A CA 1
ATOM 2363 C C . LYS A 1 304 ? -51.209 5.886 30.416 1.00 60.62 304 LYS A C 1
ATOM 2365 O O . LYS A 1 304 ? -51.385 6.378 31.531 1.00 60.62 304 LYS A O 1
ATOM 2370 N N . ALA A 1 305 ? -52.190 5.425 29.642 1.00 65.62 305 ALA A N 1
ATOM 2371 C CA . ALA A 1 305 ? -53.533 5.208 30.155 1.00 65.62 305 ALA A CA 1
ATOM 2372 C C . ALA A 1 305 ? -53.414 4.416 31.470 1.00 65.62 305 ALA A C 1
ATOM 2374 O O . ALA A 1 305 ? -52.565 3.515 31.539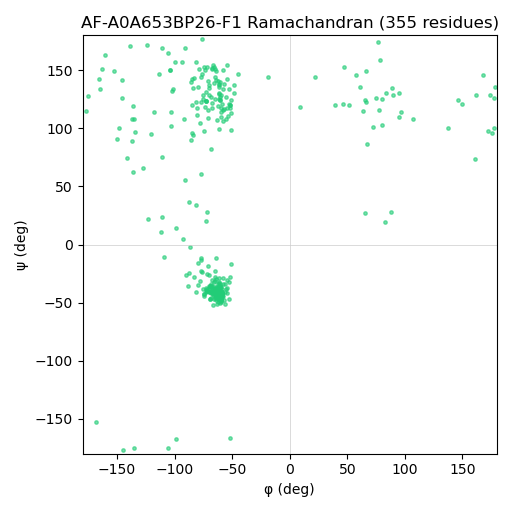 1.00 65.62 305 ALA A O 1
ATOM 2375 N N . PRO A 1 306 ? -54.172 4.774 32.522 1.00 58.34 306 PRO A N 1
ATOM 2376 C CA . PRO A 1 306 ? -54.078 4.103 33.809 1.00 58.34 306 PRO A CA 1
ATOM 2377 C C . PRO A 1 306 ? -54.229 2.599 33.587 1.00 58.34 306 PRO A C 1
ATOM 2379 O O . PRO A 1 306 ? -55.233 2.130 33.051 1.00 58.34 306 PRO A O 1
ATOM 2382 N N . GLY A 1 307 ? -53.172 1.858 33.923 1.00 56.41 307 GLY A N 1
ATOM 2383 C CA . GLY A 1 307 ? -53.148 0.414 33.780 1.00 56.41 307 GLY A CA 1
ATOM 2384 C C . GLY A 1 307 ? -54.275 -0.174 34.612 1.00 56.41 307 GLY A C 1
ATOM 2385 O O . GLY A 1 307 ? -54.325 0.039 35.821 1.00 56.41 307 GLY A O 1
ATOM 2386 N N . TYR A 1 308 ? -55.176 -0.900 33.958 1.00 59.47 308 TYR A N 1
ATOM 2387 C CA . TYR A 1 308 ? -56.141 -1.755 34.627 1.00 59.47 308 TYR A CA 1
ATOM 2388 C C . TYR A 1 308 ? -55.363 -2.727 35.523 1.00 59.47 308 TYR A C 1
ATOM 2390 O O . TYR A 1 308 ? -54.643 -3.600 35.032 1.00 59.47 308 TYR A O 1
ATOM 2398 N N . ALA A 1 309 ? -55.437 -2.522 36.838 1.00 62.38 309 ALA A N 1
ATOM 2399 C CA . ALA A 1 309 ? -54.884 -3.456 37.803 1.00 62.38 309 ALA A CA 1
ATOM 2400 C C . ALA A 1 309 ? -55.608 -4.803 37.624 1.00 62.38 309 ALA A C 1
ATOM 2402 O O . ALA A 1 309 ? -56.842 -4.815 37.602 1.00 62.38 309 ALA A O 1
ATOM 2403 N N . PRO A 1 310 ? -54.898 -5.937 37.490 1.00 64.62 310 PRO A N 1
ATOM 2404 C CA . PRO A 1 310 ? -55.562 -7.231 37.455 1.00 64.62 310 PRO A CA 1
ATOM 2405 C C . PRO A 1 310 ? -56.294 -7.434 38.789 1.00 64.62 310 PRO A C 1
ATOM 2407 O O . PRO A 1 310 ? -55.705 -7.148 39.838 1.00 64.62 310 PRO A O 1
ATOM 2410 N N . PRO A 1 311 ? -57.548 -7.918 38.798 1.00 62.41 311 PRO A N 1
ATOM 2411 C CA . PRO A 1 311 ? -58.262 -8.149 40.043 1.00 62.41 311 PRO A CA 1
ATOM 2412 C C . PRO A 1 311 ? -57.501 -9.167 40.900 1.00 62.41 311 PRO A C 1
ATOM 2414 O O . PRO A 1 311 ? -57.173 -10.269 40.458 1.00 62.41 311 PRO A O 1
ATOM 2417 N N . LEU A 1 312 ? -57.234 -8.781 42.147 1.00 60.75 312 LEU A N 1
ATOM 2418 C CA . LEU A 1 312 ? -56.410 -9.489 43.134 1.00 60.75 312 LEU A CA 1
ATOM 2419 C C . LEU A 1 312 ? -57.061 -10.762 43.711 1.00 60.75 312 LEU A C 1
ATOM 2421 O O . LEU A 1 312 ? -56.756 -11.156 44.829 1.00 60.75 312 LEU A O 1
ATOM 2425 N N . ASN A 1 313 ? -57.936 -11.430 42.958 1.00 61.94 313 ASN A N 1
ATOM 2426 C CA . ASN A 1 313 ? -58.621 -12.646 43.386 1.00 61.94 313 ASN A CA 1
ATOM 2427 C C . ASN A 1 313 ? -58.650 -13.684 42.257 1.00 61.94 313 ASN A C 1
ATOM 2429 O O . ASN A 1 313 ? -59.606 -13.768 41.493 1.00 61.94 313 ASN A O 1
ATOM 2433 N N . SER A 1 314 ? -57.624 -14.533 42.189 1.00 53.91 314 SER A N 1
ATOM 2434 C CA . SER A 1 314 ? -57.751 -15.844 41.543 1.00 53.91 314 SER A CA 1
ATOM 2435 C C . SER A 1 314 ? -57.120 -16.921 42.427 1.00 53.91 314 SER A C 1
ATOM 2437 O O . SER A 1 314 ? -55.917 -17.159 42.425 1.00 53.91 314 SER A O 1
ATOM 2439 N N . ARG A 1 315 ? -57.959 -17.596 43.219 1.00 57.94 315 ARG A N 1
ATOM 2440 C CA . ARG A 1 315 ? -57.627 -18.873 43.871 1.00 57.94 315 ARG A CA 1
ATOM 2441 C C . ARG A 1 315 ? -57.702 -20.011 42.842 1.00 57.94 315 ARG A C 1
ATOM 2443 O O . ARG A 1 315 ? -58.514 -20.918 42.979 1.00 57.94 315 ARG A O 1
ATOM 2450 N N . ALA A 1 316 ? -56.895 -19.945 41.787 1.00 61.09 316 ALA A N 1
ATOM 2451 C CA . ALA A 1 316 ? -56.762 -21.038 40.826 1.00 61.09 316 ALA A CA 1
ATOM 2452 C C . ALA A 1 316 ? -55.449 -21.801 41.096 1.00 61.09 316 ALA A C 1
ATOM 2454 O O . ALA A 1 316 ? -54.410 -21.155 41.249 1.00 61.09 316 ALA A O 1
ATOM 2455 N N . PRO A 1 317 ? -55.452 -23.148 41.168 1.00 61.12 317 PRO A N 1
ATOM 2456 C CA . PRO A 1 317 ? -54.221 -23.903 41.366 1.00 61.12 317 PRO A CA 1
ATOM 2457 C C . PRO A 1 317 ? -53.303 -23.784 40.137 1.00 61.12 317 PRO A C 1
ATOM 2459 O O . PRO A 1 317 ? -53.793 -23.641 39.010 1.00 61.12 317 PRO A O 1
ATOM 2462 N N . PRO A 1 318 ? -51.973 -23.871 40.317 1.00 58.69 318 PRO A N 1
ATOM 2463 C CA . PRO A 1 318 ? -51.026 -23.718 39.225 1.00 58.69 318 PRO A CA 1
ATOM 2464 C C . PRO A 1 318 ? -51.159 -24.888 38.248 1.00 58.69 318 PRO A C 1
ATOM 2466 O O . PRO A 1 318 ? -50.927 -26.049 38.587 1.00 58.69 318 PRO A O 1
ATOM 2469 N N . ARG A 1 319 ? -51.527 -24.577 37.003 1.00 56.78 319 ARG A N 1
ATOM 2470 C CA . ARG A 1 319 ? -51.551 -25.543 35.904 1.00 56.78 319 ARG A CA 1
ATOM 2471 C C . ARG A 1 319 ? -50.099 -25.865 35.541 1.00 56.78 319 ARG A C 1
ATOM 2473 O O . ARG A 1 319 ? -49.402 -25.014 34.994 1.00 56.78 319 ARG A O 1
ATOM 2480 N N . GLN A 1 320 ? -49.639 -27.073 35.864 1.00 54.28 320 GLN A N 1
ATOM 2481 C CA . GLN A 1 320 ? -48.339 -27.577 35.418 1.00 54.28 320 GLN A CA 1
ATOM 2482 C C . GLN A 1 320 ? -48.298 -27.562 33.883 1.00 54.28 320 GLN A C 1
ATOM 2484 O O . GLN A 1 320 ? -48.949 -28.374 33.225 1.00 54.28 320 GLN A O 1
ATOM 2489 N N . GLN A 1 321 ? -47.556 -26.621 33.298 1.00 52.00 321 GLN A N 1
ATOM 2490 C CA . GLN A 1 321 ? -47.219 -26.679 31.881 1.00 52.00 321 GLN A CA 1
ATOM 2491 C C . GLN A 1 321 ? -46.090 -27.692 31.707 1.00 52.00 321 GLN A C 1
ATOM 2493 O O . GLN A 1 321 ? -44.942 -27.451 32.074 1.00 52.00 321 GLN A O 1
ATOM 2498 N N . GLY A 1 322 ? -46.465 -28.861 31.191 1.00 44.62 322 GLY A N 1
ATOM 2499 C CA . GLY A 1 322 ? -45.545 -29.926 30.831 1.00 44.62 322 GLY A CA 1
ATOM 2500 C C . GLY A 1 322 ? -44.575 -29.496 29.732 1.00 44.62 322 GLY A C 1
ATOM 2501 O O . GLY A 1 322 ? -44.945 -28.816 28.774 1.00 44.62 322 GLY A O 1
ATOM 2502 N N . ASN A 1 323 ? -43.330 -29.946 29.882 1.00 51.81 323 ASN A N 1
ATOM 2503 C CA . ASN A 1 323 ? -42.249 -29.845 28.909 1.00 51.81 323 ASN A CA 1
ATOM 2504 C C . ASN A 1 323 ? -42.684 -30.360 27.530 1.00 51.81 323 ASN A C 1
ATOM 2506 O O . ASN A 1 323 ? -42.620 -31.562 27.256 1.00 51.81 323 ASN A O 1
ATOM 2510 N N . ARG A 1 324 ? -43.061 -29.455 26.623 1.00 45.47 324 ARG A N 1
ATOM 2511 C CA . ARG A 1 324 ? -43.212 -29.791 25.208 1.00 45.47 324 ARG A CA 1
ATOM 2512 C C . ARG A 1 324 ? -41.854 -29.651 24.531 1.00 45.47 324 ARG A C 1
ATOM 2514 O O . ARG A 1 324 ? -41.483 -28.586 24.052 1.00 45.47 324 ARG A O 1
ATOM 2521 N N . ARG A 1 325 ? -41.108 -30.758 24.540 1.00 47.00 325 ARG A N 1
ATOM 2522 C CA . ARG A 1 325 ? -39.927 -30.968 23.699 1.00 47.00 325 ARG A CA 1
ATOM 2523 C C . ARG A 1 325 ? -40.305 -30.688 22.243 1.00 47.00 325 ARG A C 1
ATOM 2525 O O . ARG A 1 325 ? -41.190 -31.345 21.695 1.00 47.00 325 ARG A O 1
ATOM 2532 N N . GLU A 1 326 ? -39.630 -29.720 21.638 1.00 50.53 326 GLU A N 1
ATOM 2533 C CA . GLU A 1 326 ? -39.626 -29.500 20.197 1.00 50.53 326 GLU A CA 1
ATOM 2534 C C . GLU A 1 326 ? -39.082 -30.751 19.502 1.00 50.53 326 GLU A C 1
ATOM 2536 O O . GLU A 1 326 ? -37.929 -31.139 19.693 1.00 50.53 326 GLU A O 1
ATOM 2541 N N . ARG A 1 327 ? -39.910 -31.391 18.674 1.00 42.38 327 ARG A N 1
ATOM 2542 C CA . ARG A 1 327 ? -39.424 -32.279 17.622 1.00 42.38 327 ARG A CA 1
ATOM 2543 C C . ARG A 1 327 ? -40.184 -32.028 16.327 1.00 42.38 327 ARG A C 1
ATOM 2545 O O . ARG A 1 327 ? -41.380 -32.265 16.237 1.00 42.38 327 ARG A O 1
ATOM 2552 N N . SER A 1 328 ? -39.379 -31.628 15.347 1.00 38.72 328 SER A N 1
ATOM 2553 C CA . SER A 1 328 ? -39.496 -31.873 13.912 1.00 38.72 328 SER A CA 1
ATOM 2554 C C . SER A 1 328 ? -40.591 -31.139 13.136 1.00 38.72 328 SER A C 1
ATOM 2556 O O . SER A 1 328 ? -41.748 -31.542 13.076 1.00 38.72 328 SER A O 1
ATOM 2558 N N . ARG A 1 329 ? -40.150 -30.081 12.446 1.00 48.34 329 ARG A N 1
ATOM 2559 C CA . ARG A 1 329 ? -40.776 -29.541 11.240 1.00 48.34 329 ARG A CA 1
ATOM 2560 C C . ARG A 1 329 ? -40.348 -30.399 10.047 1.00 48.34 329 ARG A C 1
ATOM 2562 O O . ARG A 1 329 ? -39.193 -30.301 9.655 1.00 48.34 329 ARG A O 1
ATOM 2569 N N . PHE A 1 330 ? -41.261 -31.160 9.448 1.00 39.28 330 PHE A N 1
ATOM 2570 C CA . PHE A 1 330 ? -41.125 -31.667 8.077 1.00 39.28 330 PHE A CA 1
ATOM 2571 C C . PHE A 1 330 ? -42.479 -31.506 7.342 1.00 39.28 330 PHE A C 1
ATOM 2573 O O . PHE A 1 330 ? -43.455 -32.167 7.671 1.00 39.28 330 PHE A O 1
ATOM 2580 N N . TYR A 1 331 ? -42.481 -30.538 6.414 1.00 45.34 331 TYR A N 1
ATOM 2581 C CA . TYR A 1 331 ? -43.253 -30.318 5.173 1.00 45.34 331 TYR A CA 1
ATOM 2582 C C . TYR A 1 331 ? -44.757 -30.650 5.085 1.00 45.34 331 TYR A C 1
ATOM 2584 O O . TYR A 1 331 ? -45.128 -31.815 5.049 1.00 45.34 331 TYR A O 1
ATOM 2592 N N . HIS A 1 332 ? -45.585 -29.632 4.796 1.00 42.50 332 HIS A N 1
ATOM 2593 C CA . HIS A 1 332 ? -46.269 -29.519 3.491 1.00 42.50 332 HIS A CA 1
ATOM 2594 C C . HIS A 1 332 ? -46.852 -28.112 3.252 1.00 42.50 332 HIS A C 1
ATOM 2596 O O . HIS A 1 332 ? -47.466 -27.489 4.113 1.00 42.50 332 HIS A O 1
ATOM 2602 N N . THR A 1 333 ? -46.582 -27.628 2.048 1.00 44.47 333 THR A N 1
ATOM 2603 C CA . THR A 1 333 ? -46.982 -26.385 1.382 1.00 44.47 333 THR A CA 1
ATOM 2604 C C . THR A 1 333 ? -48.457 -26.366 0.989 1.00 44.47 333 THR A C 1
ATOM 2606 O O . THR A 1 333 ? -48.883 -27.359 0.414 1.00 44.47 333 THR A O 1
ATOM 2609 N N . ILE A 1 334 ? -49.163 -25.228 1.124 1.00 45.62 334 ILE A N 1
ATOM 2610 C CA . ILE A 1 334 ? -50.192 -24.764 0.157 1.00 45.62 334 ILE A CA 1
ATOM 2611 C C . ILE A 1 334 ? -50.169 -23.211 0.076 1.00 45.62 334 ILE A C 1
ATOM 2613 O O . ILE A 1 334 ? -49.954 -22.568 1.107 1.00 45.62 334 ILE A O 1
ATOM 2617 N N . PRO A 1 335 ? -50.341 -22.596 -1.120 1.00 49.56 335 PRO A N 1
ATOM 2618 C CA . PRO A 1 335 ? -49.998 -21.201 -1.431 1.00 49.56 335 PRO A CA 1
ATOM 2619 C C . PRO A 1 335 ? -51.158 -20.203 -1.254 1.00 49.56 335 PRO A C 1
ATOM 2621 O O . PRO A 1 335 ? -52.331 -20.552 -1.363 1.00 49.56 335 PRO A O 1
ATOM 2624 N N . THR A 1 336 ? -50.821 -18.925 -1.055 1.00 58.31 336 THR A N 1
ATOM 2625 C CA . THR A 1 336 ? -51.764 -17.794 -1.001 1.00 58.31 336 THR A CA 1
ATOM 2626 C C . THR A 1 336 ? -52.101 -17.248 -2.400 1.00 58.31 336 THR A C 1
ATOM 2628 O O . THR A 1 336 ? -51.211 -17.151 -3.250 1.00 58.31 336 THR A O 1
ATOM 2631 N N . PRO A 1 337 ? -53.357 -16.831 -2.674 1.00 52.38 337 PRO A N 1
ATOM 2632 C CA . PRO A 1 337 ? -53.703 -16.203 -3.941 1.00 52.38 337 PRO A CA 1
ATOM 2633 C C . PRO A 1 337 ? -53.302 -14.719 -3.987 1.00 52.38 337 PRO A C 1
ATOM 2635 O O . PRO A 1 337 ? -53.508 -13.931 -3.063 1.00 52.38 337 PRO A O 1
ATOM 2638 N N . ARG A 1 338 ? -52.722 -14.380 -5.137 1.00 40.78 338 ARG A N 1
ATOM 2639 C CA . ARG A 1 338 ? -52.129 -13.116 -5.582 1.00 40.78 338 ARG A CA 1
ATOM 2640 C C . ARG A 1 338 ? -53.210 -12.064 -5.879 1.00 40.78 338 ARG A C 1
ATOM 2642 O O . ARG A 1 338 ? -54.061 -12.288 -6.734 1.00 40.78 338 ARG A O 1
ATOM 2649 N N . LYS A 1 339 ? -53.148 -10.893 -5.232 1.00 45.19 339 LYS A N 1
ATOM 2650 C CA . LYS A 1 339 ? -53.909 -9.697 -5.645 1.00 45.19 339 LYS A CA 1
ATOM 2651 C C . LYS A 1 339 ? -53.244 -9.076 -6.881 1.00 45.19 339 LYS A C 1
ATOM 2653 O O . LYS A 1 339 ? -52.048 -8.792 -6.848 1.00 45.19 339 LYS A O 1
ATOM 2658 N N . GLN A 1 340 ? -54.002 -8.891 -7.961 1.00 50.97 340 GLN A N 1
ATOM 2659 C CA . GLN A 1 340 ? -53.542 -8.211 -9.176 1.00 50.97 340 GLN A CA 1
ATOM 2660 C C . GLN A 1 340 ? -53.662 -6.681 -9.044 1.00 50.97 340 GLN A C 1
ATOM 2662 O O . GLN A 1 340 ? -54.647 -6.210 -8.471 1.00 50.97 340 GLN A O 1
ATOM 2667 N N . PRO A 1 341 ? -52.715 -5.894 -9.588 1.00 50.91 341 PRO A N 1
ATOM 2668 C CA . PRO A 1 341 ? -52.888 -4.461 -9.776 1.00 50.91 341 PRO A CA 1
ATOM 2669 C C . PRO A 1 341 ? -53.604 -4.142 -11.100 1.00 50.91 341 PRO A C 1
ATOM 2671 O O . PRO A 1 341 ? -53.354 -4.749 -12.140 1.00 50.91 341 PRO A O 1
ATOM 2674 N N . ILE A 1 342 ? -54.498 -3.158 -11.023 1.00 46.25 342 ILE A N 1
ATOM 2675 C CA . ILE A 1 342 ? -55.316 -2.616 -12.110 1.00 46.25 342 ILE A CA 1
ATOM 2676 C C . ILE A 1 342 ? -54.430 -1.786 -13.053 1.00 46.25 342 ILE A C 1
ATOM 2678 O O . ILE A 1 342 ? -53.795 -0.822 -12.628 1.00 46.25 342 ILE A O 1
ATOM 2682 N N . TYR A 1 343 ? -54.420 -2.141 -14.339 1.00 41.25 343 TYR A N 1
ATOM 2683 C CA . TYR A 1 343 ? -53.851 -1.329 -15.415 1.00 41.25 343 TYR A CA 1
ATOM 2684 C C . TYR A 1 343 ? -54.765 -0.130 -15.704 1.00 41.25 343 TYR A C 1
ATOM 2686 O O . TYR A 1 343 ? -55.900 -0.306 -16.144 1.00 41.25 343 TYR A O 1
ATOM 2694 N N . SER A 1 344 ? -54.268 1.095 -15.515 1.00 47.97 344 SER A N 1
ATOM 2695 C CA . SER A 1 344 ? -54.896 2.294 -16.074 1.00 47.97 344 SER A CA 1
ATOM 2696 C C . SER A 1 344 ? -54.282 2.608 -17.438 1.00 47.97 344 SER A C 1
ATOM 2698 O O . SER A 1 344 ? -53.144 3.070 -17.534 1.00 47.97 344 SER A O 1
ATOM 2700 N N . SER A 1 345 ? -55.047 2.383 -18.499 1.00 43.06 345 SER A N 1
ATOM 2701 C CA . SER A 1 345 ? -54.757 2.870 -19.844 1.00 43.06 345 SER A CA 1
ATOM 2702 C C . SER A 1 345 ? -54.966 4.388 -19.917 1.00 43.06 345 SER A C 1
ATOM 2704 O O . SER A 1 345 ? -56.096 4.864 -19.794 1.00 43.06 345 SER A O 1
ATOM 2706 N N . ARG A 1 346 ? -53.908 5.163 -20.175 1.00 41.88 346 ARG A N 1
ATOM 2707 C CA . ARG A 1 346 ? -54.030 6.528 -20.711 1.00 41.88 346 ARG A CA 1
ATOM 2708 C C . ARG A 1 346 ? -53.345 6.591 -22.071 1.00 41.88 346 ARG A C 1
ATOM 2710 O O . ARG A 1 346 ? -52.138 6.412 -22.179 1.00 41.88 346 ARG A O 1
ATOM 2717 N N . GLN A 1 347 ? -54.164 6.809 -23.095 1.00 56.09 347 GLN A N 1
ATOM 2718 C CA . GLN A 1 347 ? -53.760 7.044 -24.478 1.00 56.09 347 GLN A CA 1
ATOM 2719 C C . GLN A 1 347 ? -53.015 8.386 -24.632 1.00 56.09 347 GLN A C 1
ATOM 2721 O O . GLN A 1 347 ? -53.289 9.322 -23.875 1.00 56.09 347 GLN A O 1
ATOM 2726 N N . PRO A 1 348 ? -52.144 8.530 -25.647 1.00 47.25 348 PRO A N 1
ATOM 2727 C CA . PRO A 1 348 ? -51.562 9.811 -26.027 1.00 47.25 348 PRO A CA 1
ATOM 2728 C C . PRO A 1 348 ? -52.504 10.581 -26.968 1.00 47.25 348 PRO A C 1
ATOM 2730 O O . PRO A 1 348 ? -53.012 10.030 -27.943 1.00 47.25 348 PRO A O 1
ATOM 2733 N N . ARG A 1 349 ? -52.696 11.884 -26.728 1.00 41.88 349 ARG A N 1
ATOM 2734 C CA . ARG A 1 349 ? -53.297 12.806 -27.707 1.00 41.88 349 ARG A CA 1
ATOM 2735 C C . ARG A 1 349 ? -52.204 13.655 -28.356 1.00 41.88 349 ARG A C 1
ATOM 2737 O O . ARG A 1 349 ? -51.585 14.484 -27.697 1.00 41.88 349 ARG A O 1
ATOM 2744 N N . ARG A 1 350 ? -52.005 13.457 -29.662 1.00 41.19 350 ARG A N 1
ATOM 2745 C CA . ARG A 1 350 ? -51.438 14.455 -30.583 1.00 41.19 350 ARG A CA 1
ATOM 2746 C C . ARG A 1 350 ? -52.519 15.488 -30.922 1.00 41.19 350 ARG A C 1
ATOM 2748 O O . ARG A 1 350 ? -53.676 15.112 -31.091 1.00 41.19 350 ARG A O 1
ATOM 2755 N N . GLY A 1 351 ? -52.132 16.754 -31.083 1.00 36.25 351 GLY A N 1
ATOM 2756 C CA . GLY A 1 351 ? -53.009 17.808 -31.600 1.00 36.25 351 GLY A CA 1
ATOM 2757 C C . GLY A 1 351 ? -52.401 19.209 -31.511 1.00 36.25 351 GLY A C 1
ATOM 2758 O O . GLY A 1 351 ? -52.449 19.846 -30.472 1.00 36.25 351 GLY A O 1
ATOM 2759 N N . THR A 1 352 ? -51.830 19.642 -32.630 1.00 44.59 352 THR A N 1
ATOM 2760 C CA . THR A 1 352 ? -51.335 20.972 -33.037 1.00 44.59 352 THR A CA 1
ATOM 2761 C C . THR A 1 352 ? -52.251 22.170 -32.731 1.00 44.59 352 THR A C 1
ATOM 2763 O O . THR A 1 352 ? -53.448 22.030 -32.944 1.00 44.59 352 THR A O 1
ATOM 2766 N N . THR A 1 353 ? -51.687 23.360 -32.424 1.00 44.06 353 THR A N 1
ATOM 2767 C CA . THR A 1 353 ? -51.760 24.596 -33.265 1.00 44.06 353 THR A CA 1
ATOM 2768 C C . THR A 1 353 ? -51.068 25.845 -32.662 1.00 44.06 353 THR A C 1
ATOM 2770 O O . THR A 1 353 ? -51.316 26.194 -31.518 1.00 44.06 353 THR A O 1
ATOM 2773 N N . ARG A 1 354 ? -50.320 26.542 -33.545 1.00 39.59 354 ARG A N 1
ATOM 2774 C CA . ARG A 1 354 ? -50.125 28.006 -33.767 1.00 39.59 354 ARG A CA 1
ATOM 2775 C C . ARG A 1 354 ? -49.493 28.971 -32.727 1.00 39.59 354 ARG A C 1
ATOM 2777 O O . ARG A 1 354 ? -50.128 29.350 -31.760 1.00 39.59 354 ARG A O 1
ATOM 2784 N N . ARG A 1 355 ? -48.315 29.500 -33.126 1.00 42.03 355 ARG A N 1
ATOM 2785 C CA . ARG A 1 355 ? -47.981 30.861 -33.661 1.00 42.03 355 ARG A CA 1
ATOM 2786 C C . ARG A 1 355 ? -48.303 32.132 -32.834 1.00 42.03 355 ARG A C 1
ATOM 2788 O O . ARG A 1 355 ? -49.397 32.267 -32.311 1.00 42.03 355 ARG A O 1
ATOM 2795 N N . THR A 1 356 ? -47.394 33.114 -32.990 1.00 47.47 356 THR A N 1
ATOM 2796 C CA . THR A 1 356 ? -47.375 34.562 -32.622 1.00 47.47 356 THR A CA 1
ATOM 2797 C C . THR A 1 356 ? -46.705 34.854 -31.271 1.00 47.47 356 THR A C 1
ATOM 2799 O O . THR A 1 356 ? -47.007 34.154 -30.315 1.00 47.47 356 THR A O 1
ATOM 2802 N N . GLN A 1 357 ? -45.767 35.795 -31.112 1.00 49.09 357 GLN A N 1
ATOM 2803 C CA . GLN A 1 357 ? -45.190 36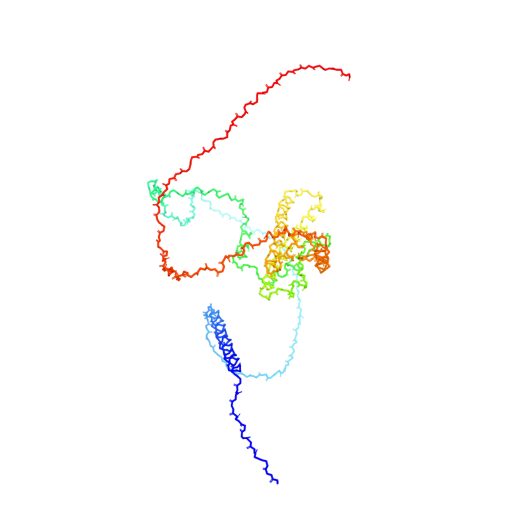.855 -31.963 1.00 49.09 357 GLN A CA 1
ATOM 2804 C C . GLN A 1 357 ? -43.662 36.788 -31.946 1.00 49.09 357 GLN A C 1
ATOM 2806 O O . GLN A 1 357 ? -43.119 36.286 -30.937 1.00 49.09 357 GLN A O 1
#

Radius of gyration: 42.95 Å; Cα contacts (8 Å, |Δi|>4): 109; chains: 1; bounding box: 122×77×141 Å

Sequence (357 aa):
MGKRRRSVSRDRRPKKSKRLIQILENVEERLANLEKESRRRCRRLDSSSSNESRSPTASSGAPSPSSSMLEPPEQDTGFVERSDDLPQDVTLQAHCSTQATPTPASVHAPLSEDIVDILGRREPDDQQWGPPLHSDVVLRWEPILKSGLSETDAKALIHKHLPPENFKAMSAPRLNLVIERAVSNSHLLRDQKLSALQQQIAASLAAMSQLITAMLTDGGGGNRQHISLINDASRLLLNVLHEQTVARRGLLAINLSKDFQNVNQNIPLDSFLFGENLEERLKLSKDLEASGKILKAKEQKAPKAPGYAPPLNSRAPPRQQGNRRERSRFYHTIPTPRKQPIYSSRQPRRGTTRRTQ

Foldseek 3Di:
DDDDDDDDDPDDPDPVVVVVVVVVVVVVVVVVVVVVVVVVVVVVVVPPDDDDDDDDDDDDDDDDDDDDDDDDDDDDDDDDDDDDDDDDDDDDDDDDDDDDDDDPDDPDDDDDPVVCVVVDPDDPCPPDDDDDDDPVVCVVVVCCVVPNDDPVVLVVLLVVQDADPVCPLLQQAAADPVLVVVDDPVLVVVLVVLNSVLSSLSSVLSVLVVVLVCCCPPPNNPVVVSNVVSVVVSVVSVVVSVVSLVVNCVSSCVSDDPLLCVLQVDDDRDNHSSDPCSVVSVVVSVVVVVVVVVVPDPPPPDPDDPDDDDPPDDPDDDDPDDDPDDDDDDDDDDDDDDDDDDDDDDDDDDDDDDDDD

pLDDT: mean 71.17, std 22.87, range [28.67, 97.06]

Mean predicted aligned error: 22.01 Å

Organism: Callosobruchus maculatus (NCBI:txid64391)

Nearest PDB structures (foldseek):
  5t8n-assembly1_A  TM=5.730E-01  e=6.086E+00  Saccharomyces cerevisiae S288C
  4bpd-assembly2_D  TM=4.491E-01  e=7.114E+00  Escherichia coli K-12

Solvent-accessible surface area (backbone atoms only — not comparable to full-atom values): 24220 Å² total; per-residue (Å²): 140,86,84,86,81,80,84,79,85,89,80,80,81,62,74,66,57,60,56,51,52,54,51,49,54,54,50,53,54,51,50,54,50,51,50,54,50,52,55,54,54,54,58,66,67,66,73,81,73,84,92,80,82,88,87,90,84,85,84,86,84,85,83,89,90,84,88,83,89,84,82,90,85,85,90,85,89,85,86,88,91,85,88,88,85,86,83,90,84,84,90,86,84,87,79,91,78,93,75,79,82,82,72,89,73,78,88,70,74,84,77,54,69,73,55,41,60,73,74,49,75,75,76,79,82,81,75,83,76,78,84,86,76,60,68,73,56,51,69,60,47,50,56,38,72,76,72,47,73,54,74,67,57,51,52,50,50,39,71,68,21,55,61,51,88,93,45,61,82,54,46,57,49,39,80,46,68,70,55,63,73,71,51,58,71,74,57,50,59,50,49,52,51,53,45,52,54,40,37,49,52,27,16,54,46,26,48,52,48,52,52,47,48,51,43,44,69,58,72,72,43,76,58,53,67,60,48,50,56,53,48,53,52,43,54,51,51,51,48,52,52,50,51,50,52,52,49,54,48,50,68,55,43,74,78,48,55,70,69,58,43,68,78,56,72,86,66,69,91,46,75,20,65,73,32,86,63,42,69,59,52,57,50,52,51,52,54,50,51,54,52,47,60,70,68,49,74,76,77,76,72,71,79,76,71,82,74,80,74,76,77,94,75,75,99,66,81,86,77,83,80,73,87,78,77,90,77,84,92,80,89,86,90,84,86,84,88,81,85,81,83,85,83,82,88,77,83,87,84,87,83,90,87,82,89,88,134